Protein AF-A0A8H4UWN2-F1 (afdb_monomer)

Solvent-accessible surface area (backbone atoms only — not comparable to full-atom values): 12201 Å² total; per-residue (Å²): 133,86,77,88,75,71,71,76,84,68,61,63,74,51,96,91,46,74,33,63,67,53,52,45,50,51,51,50,51,53,55,48,48,55,50,49,54,38,24,54,51,33,52,54,51,51,52,51,51,50,51,34,74,70,41,85,58,100,57,33,89,59,64,83,51,69,68,51,39,53,51,50,49,51,52,50,54,52,48,54,56,27,60,42,54,54,77,63,47,70,59,86,94,44,77,45,78,52,72,36,45,39,68,52,52,54,52,49,51,52,49,51,53,52,53,48,65,40,48,63,97,57,59,89,84,47,69,89,39,27,60,60,38,18,52,36,20,45,55,55,26,58,60,44,49,64,57,35,58,52,30,64,38,82,82,27,72,64,31,70,47,37,66,48,53,52,70,60,35,40,52,48,21,57,51,49,48,50,50,34,50,51,31,46,50,51,17,50,49,29,45,46,51,52,31,49,77,72,72,37,45,71,52,37,49,72,71,36,69,65,52,32,52,53,52,53,64,70,75,108

Structure (mmCIF, N/CA/C/O backbone):
data_AF-A0A8H4UWN2-F1
#
_entry.id   AF-A0A8H4UWN2-F1
#
loop_
_atom_site.group_PDB
_atom_site.id
_atom_site.type_symbol
_atom_site.label_atom_id
_atom_site.label_alt_id
_atom_site.label_comp_id
_atom_site.label_asym_id
_atom_site.label_entity_id
_atom_site.label_seq_id
_atom_site.pdbx_PDB_ins_code
_atom_site.Cartn_x
_atom_site.Cartn_y
_atom_site.Cartn_z
_atom_site.occupancy
_atom_site.B_iso_or_equiv
_atom_site.auth_seq_id
_atom_site.auth_comp_id
_atom_site.auth_asym_id
_atom_site.auth_atom_id
_atom_site.pdbx_PDB_model_num
ATOM 1 N N . MET A 1 1 ? -2.969 -10.871 -38.037 1.00 39.50 1 MET A N 1
ATOM 2 C CA . MET A 1 1 ? -2.487 -11.752 -36.956 1.00 39.50 1 MET A CA 1
ATOM 3 C C . MET A 1 1 ? -3.103 -11.231 -35.679 1.00 39.50 1 MET A C 1
ATOM 5 O O . MET A 1 1 ? -2.865 -10.083 -35.331 1.00 39.50 1 MET A O 1
ATOM 9 N N . ASP A 1 2 ? -4.005 -12.016 -35.108 1.00 30.56 2 ASP A N 1
ATOM 10 C CA . ASP A 1 2 ? -4.753 -11.683 -33.901 1.00 30.56 2 ASP A CA 1
ATOM 11 C C . ASP A 1 2 ? -3.809 -11.772 -32.690 1.00 30.56 2 ASP A C 1
ATOM 13 O O . ASP A 1 2 ? -3.212 -12.818 -32.449 1.00 30.56 2 ASP A O 1
ATOM 17 N N . MET A 1 3 ? -3.596 -10.652 -31.994 1.00 42.72 3 MET A N 1
ATOM 18 C CA . MET A 1 3 ? -2.722 -10.568 -30.812 1.00 42.72 3 MET A CA 1
ATOM 19 C C . MET A 1 3 ? -3.469 -10.880 -29.504 1.00 42.72 3 MET A C 1
ATOM 21 O O . MET A 1 3 ? -2.904 -10.723 -28.424 1.00 42.72 3 MET A O 1
ATOM 25 N N . SER A 1 4 ? -4.731 -11.318 -29.569 1.00 43.81 4 SER A N 1
ATOM 26 C CA . SER A 1 4 ? -5.576 -11.538 -28.387 1.00 43.81 4 SER A CA 1
ATOM 27 C C . SER A 1 4 ? -5.248 -12.798 -27.571 1.00 43.81 4 SER A C 1
ATOM 29 O O . SER A 1 4 ? -5.811 -12.978 -26.493 1.00 43.81 4 SER A O 1
ATOM 31 N N . SER A 1 5 ? -4.326 -13.652 -28.031 1.00 40.00 5 SER A N 1
ATOM 32 C CA . SER A 1 5 ? -4.026 -14.946 -27.399 1.00 40.00 5 SER A CA 1
ATOM 33 C C . SER A 1 5 ? -2.625 -15.064 -26.788 1.00 40.00 5 SER A C 1
ATOM 35 O O . SER A 1 5 ? -2.163 -16.183 -26.555 1.00 40.00 5 SER A O 1
ATOM 37 N N . MET A 1 6 ? -1.914 -13.958 -26.538 1.00 41.84 6 MET A N 1
ATOM 38 C CA . MET A 1 6 ? -0.702 -14.037 -25.718 1.00 41.84 6 MET A CA 1
ATOM 39 C C . MET A 1 6 ? -1.116 -14.257 -24.262 1.00 41.84 6 MET A C 1
ATOM 41 O O . MET A 1 6 ? -1.572 -13.339 -23.585 1.00 41.84 6 MET A O 1
ATOM 45 N N . ASP A 1 7 ? -0.984 -15.500 -23.803 1.00 40.09 7 ASP A N 1
ATOM 46 C CA . ASP A 1 7 ? -1.091 -15.877 -22.399 1.00 40.09 7 ASP A CA 1
ATOM 47 C C . ASP A 1 7 ? -0.007 -15.142 -21.593 1.00 40.09 7 ASP A C 1
ATOM 49 O O . ASP A 1 7 ? 1.129 -15.594 -21.441 1.00 40.09 7 ASP A O 1
ATOM 53 N N . MET A 1 8 ? -0.357 -13.956 -21.095 1.00 46.22 8 MET A N 1
ATOM 54 C CA . MET A 1 8 ? 0.505 -13.136 -20.238 1.00 46.22 8 MET A CA 1
ATOM 55 C C . MET A 1 8 ? 0.789 -13.822 -18.889 1.00 46.22 8 MET A C 1
ATOM 57 O O . MET A 1 8 ? 1.634 -13.345 -18.131 1.00 46.22 8 MET A O 1
ATOM 61 N N . GLY A 1 9 ? 0.104 -14.932 -18.572 1.00 41.75 9 GLY A N 1
ATOM 62 C CA . GLY A 1 9 ? 0.250 -15.695 -17.331 1.00 41.75 9 GLY A CA 1
ATOM 63 C C . GLY A 1 9 ? 1.616 -16.364 -17.154 1.00 41.75 9 GLY A C 1
ATOM 64 O O . GLY A 1 9 ? 1.989 -16.699 -16.029 1.00 41.75 9 GLY A O 1
ATOM 65 N N . GLY A 1 10 ? 2.379 -16.518 -18.241 1.00 42.25 10 GLY A N 1
ATOM 66 C CA . GLY A 1 10 ? 3.617 -17.299 -18.285 1.00 42.25 10 GLY A CA 1
ATOM 67 C C . GLY A 1 10 ? 4.934 -16.533 -18.127 1.00 42.25 10 GLY A C 1
ATOM 68 O O . GLY A 1 10 ? 5.984 -17.140 -18.328 1.00 42.25 10 GLY A O 1
ATOM 69 N N . MET A 1 11 ? 4.942 -15.238 -17.784 1.00 53.12 11 MET A N 1
ATOM 70 C CA . MET A 1 11 ? 6.203 -14.507 -17.558 1.00 53.12 11 MET A CA 1
ATOM 71 C C . MET A 1 11 ? 6.853 -14.933 -16.224 1.00 53.12 11 MET A C 1
ATOM 73 O O . MET A 1 11 ? 6.741 -14.271 -15.189 1.00 53.12 11 MET A O 1
ATOM 77 N N . SER A 1 12 ? 7.493 -16.105 -16.236 1.00 53.78 12 SER A N 1
ATOM 78 C CA . SER A 1 12 ? 8.339 -16.613 -15.156 1.00 53.78 12 SER A CA 1
ATOM 79 C C . SER A 1 12 ? 9.584 -15.737 -15.035 1.00 53.78 12 SER A C 1
ATOM 81 O O . SER A 1 12 ? 10.283 -15.495 -16.013 1.00 53.78 12 SER A O 1
ATOM 83 N N . THR A 1 13 ? 9.887 -15.284 -13.820 1.00 59.22 13 THR A N 1
ATOM 84 C CA . THR A 1 13 ? 11.034 -14.401 -13.544 1.00 59.22 13 THR A CA 1
ATOM 85 C C . THR A 1 13 ? 12.323 -15.168 -13.227 1.00 59.22 13 THR A C 1
ATOM 87 O O . THR A 1 13 ? 13.228 -14.635 -12.595 1.00 59.22 13 THR A O 1
ATOM 90 N N . GLY A 1 14 ? 12.429 -16.416 -13.691 1.00 59.03 14 GLY A N 1
ATOM 91 C CA . GLY A 1 14 ? 13.531 -17.329 -13.385 1.00 59.03 14 GLY A CA 1
ATOM 92 C C . GLY A 1 14 ? 13.108 -18.462 -12.448 1.00 59.03 14 GLY A C 1
ATOM 93 O O . GLY A 1 14 ? 12.039 -18.433 -11.832 1.00 59.03 14 GLY A O 1
ATOM 94 N N . ALA A 1 15 ? 13.942 -19.501 -12.362 1.00 60.56 15 ALA A N 1
ATOM 95 C CA . ALA A 1 15 ? 13.651 -20.698 -11.577 1.00 60.56 15 ALA A CA 1
ATOM 96 C C . ALA A 1 15 ? 13.457 -20.356 -10.085 1.00 60.56 15 ALA A C 1
ATOM 98 O O . ALA A 1 15 ? 14.377 -19.881 -9.426 1.00 60.56 15 ALA A O 1
ATOM 99 N N . GLY A 1 16 ? 12.255 -20.607 -9.555 1.00 75.56 16 GLY A N 1
ATOM 100 C CA . GLY A 1 16 ? 11.929 -20.453 -8.131 1.00 75.56 16 GLY A CA 1
ATOM 101 C C . GLY A 1 16 ? 11.337 -19.103 -7.712 1.00 75.56 16 GLY A C 1
ATOM 102 O O . GLY A 1 16 ? 10.945 -18.967 -6.554 1.00 75.56 16 GLY A O 1
ATOM 103 N N . ILE A 1 17 ? 11.215 -18.123 -8.616 1.00 82.62 17 ILE A N 1
ATOM 104 C CA . ILE A 1 17 ? 10.586 -16.834 -8.296 1.00 82.62 17 ILE A CA 1
ATOM 105 C C . ILE A 1 17 ? 9.103 -16.854 -8.709 1.00 82.62 17 ILE A C 1
ATOM 107 O O . ILE A 1 17 ? 8.804 -17.235 -9.846 1.00 82.62 17 ILE A O 1
ATOM 111 N N . PRO A 1 18 ? 8.163 -16.442 -7.829 1.00 88.06 18 PRO A N 1
ATOM 112 C CA . PRO A 1 18 ? 6.748 -16.377 -8.179 1.00 88.06 18 PRO A CA 1
ATOM 113 C C . PRO A 1 18 ? 6.481 -15.514 -9.420 1.00 88.06 18 PRO A C 1
ATOM 115 O O . PRO A 1 18 ? 7.188 -14.543 -9.707 1.00 88.06 18 PRO A O 1
ATOM 118 N N . THR A 1 19 ? 5.430 -15.863 -10.155 1.00 89.50 19 THR A N 1
ATOM 119 C CA . THR A 1 19 ? 4.968 -15.103 -11.325 1.00 89.50 19 THR A CA 1
ATOM 120 C C . THR A 1 19 ? 4.413 -13.736 -10.918 1.00 89.50 19 THR A C 1
ATOM 122 O O . THR A 1 19 ? 4.039 -13.510 -9.763 1.00 89.50 19 THR A O 1
ATOM 125 N N . PHE A 1 20 ? 4.303 -12.815 -11.879 1.00 88.94 20 PHE A N 1
ATOM 126 C CA . PHE A 1 20 ? 3.740 -11.485 -11.626 1.00 88.94 20 PHE A CA 1
ATOM 127 C C . PHE A 1 20 ? 2.325 -11.543 -11.026 1.00 88.94 20 PHE A C 1
ATOM 129 O O . PHE A 1 20 ? 2.042 -10.839 -10.057 1.00 88.94 20 PHE A O 1
ATOM 136 N N . PHE A 1 21 ? 1.462 -12.432 -11.526 1.00 90.50 21 PHE A N 1
ATOM 137 C CA . PHE A 1 21 ? 0.101 -12.605 -11.008 1.00 90.50 21 PHE A CA 1
ATOM 138 C C . PHE A 1 21 ? 0.066 -13.202 -9.598 1.00 90.50 21 PHE A C 1
ATOM 140 O O . PHE A 1 21 ? -0.775 -12.811 -8.790 1.00 90.50 21 PHE A O 1
ATOM 147 N N . GLN A 1 22 ? 0.996 -14.097 -9.257 1.00 93.69 22 GLN A N 1
ATOM 148 C CA . GLN A 1 22 ? 1.093 -14.624 -7.892 1.00 93.69 22 GLN A CA 1
ATOM 149 C C . GLN A 1 22 ? 1.436 -13.521 -6.886 1.00 93.69 22 GLN A C 1
ATOM 151 O O . GLN A 1 22 ? 0.826 -13.459 -5.822 1.00 93.69 22 GLN A O 1
ATOM 156 N N . PHE A 1 23 ? 2.331 -12.589 -7.228 1.00 94.00 23 PHE A N 1
ATOM 157 C CA . PHE A 1 23 ? 2.594 -11.431 -6.366 1.00 94.00 23 PHE A CA 1
ATOM 158 C C . PHE A 1 23 ? 1.356 -10.548 -6.167 1.00 94.00 23 PHE A C 1
ATOM 160 O O . PHE A 1 23 ? 1.110 -10.081 -5.054 1.00 94.00 23 PHE A O 1
ATOM 167 N N . GLN A 1 24 ? 0.532 -10.370 -7.203 1.00 95.06 24 GLN A N 1
ATOM 168 C CA . GLN A 1 24 ? -0.743 -9.661 -7.070 1.00 95.06 24 GLN A CA 1
ATOM 169 C C . GLN A 1 24 ? -1.714 -10.398 -6.133 1.00 95.06 24 GLN A C 1
ATOM 171 O O . GLN A 1 24 ? -2.356 -9.766 -5.293 1.00 95.06 24 GLN A O 1
ATOM 176 N N . GLN A 1 25 ? -1.789 -11.729 -6.220 1.00 95.94 25 GLN A N 1
ATOM 177 C CA . GLN A 1 25 ? -2.586 -12.545 -5.297 1.00 95.94 25 GLN A CA 1
ATOM 178 C C . GLN A 1 25 ? -2.083 -12.422 -3.856 1.00 95.94 25 GLN A C 1
ATOM 180 O O . GLN A 1 25 ? -2.888 -12.239 -2.944 1.00 95.94 25 GLN A O 1
ATOM 185 N N . TYR A 1 26 ? -0.765 -12.457 -3.639 1.00 96.44 26 TYR A N 1
ATOM 186 C CA . TYR A 1 26 ? -0.175 -12.268 -2.312 1.00 96.44 26 TYR A CA 1
ATOM 187 C C . TYR A 1 26 ? -0.489 -10.885 -1.745 1.00 96.44 26 TYR A C 1
ATOM 189 O O . TYR A 1 26 ? -0.852 -10.770 -0.576 1.00 96.44 26 TYR A O 1
ATOM 197 N N . TYR A 1 27 ? -0.418 -9.843 -2.571 1.00 97.19 27 TYR A N 1
ATOM 198 C CA . TYR A 1 27 ? -0.813 -8.498 -2.169 1.00 97.19 27 TYR A CA 1
ATOM 199 C C . TYR A 1 27 ? -2.270 -8.447 -1.695 1.00 97.19 27 TYR A C 1
ATOM 201 O O . TYR A 1 27 ? -2.550 -7.960 -0.597 1.00 97.19 27 TYR A O 1
ATOM 209 N N . TRP A 1 28 ? -3.195 -9.011 -2.472 1.00 97.44 28 TRP A N 1
ATOM 210 C CA . TRP A 1 28 ? -4.607 -9.054 -2.090 1.00 97.44 28 TRP A CA 1
ATOM 211 C C . TRP A 1 28 ? -4.878 -9.949 -0.883 1.00 97.44 28 TRP A C 1
ATOM 213 O O . TRP A 1 28 ? -5.771 -9.634 -0.099 1.00 97.44 28 TRP A O 1
ATOM 223 N N . ALA A 1 29 ? -4.090 -11.003 -0.668 1.00 97.56 29 ALA A N 1
ATOM 224 C CA . ALA A 1 29 ? -4.158 -11.800 0.552 1.00 97.56 29 ALA A CA 1
ATOM 225 C C . ALA A 1 29 ? -3.753 -10.972 1.786 1.00 97.56 29 ALA A C 1
ATOM 227 O O . ALA A 1 29 ? -4.440 -11.024 2.809 1.00 97.56 29 ALA A O 1
ATOM 228 N N . VAL A 1 30 ? -2.698 -10.153 1.686 1.00 97.44 30 VAL A N 1
ATOM 229 C CA . VAL A 1 30 ? -2.277 -9.243 2.767 1.00 97.44 30 VAL A CA 1
ATOM 230 C C . VAL A 1 30 ? -3.359 -8.197 3.047 1.00 97.44 30 VAL A C 1
ATOM 232 O O . VAL A 1 30 ? -3.811 -8.069 4.186 1.00 97.44 30 VAL A O 1
ATOM 235 N N . VAL A 1 31 ? -3.832 -7.493 2.015 1.00 97.00 31 VAL A N 1
ATOM 236 C CA . VAL A 1 31 ? -4.892 -6.475 2.145 1.00 97.00 31 VAL A CA 1
ATOM 237 C C . VAL A 1 31 ? -6.179 -7.089 2.704 1.00 97.00 31 VAL A C 1
ATOM 239 O O . VAL A 1 31 ? -6.764 -6.562 3.653 1.00 97.00 31 VAL A O 1
ATOM 242 N N . GLY A 1 32 ? -6.598 -8.233 2.161 1.00 96.94 32 GLY A N 1
ATOM 243 C CA . GLY A 1 32 ? -7.775 -8.971 2.607 1.00 96.94 32 GLY A CA 1
ATOM 244 C C . GLY A 1 32 ? -7.671 -9.412 4.064 1.00 96.94 32 GLY A C 1
ATOM 245 O O . GLY A 1 32 ? -8.646 -9.290 4.801 1.00 96.94 32 GLY A O 1
ATOM 246 N N . THR A 1 33 ? -6.486 -9.830 4.517 1.00 97.25 33 THR A N 1
ATOM 247 C CA . THR A 1 33 ? -6.242 -10.191 5.922 1.00 97.25 33 THR A CA 1
ATOM 248 C C . THR A 1 33 ? -6.418 -8.990 6.849 1.00 97.25 33 THR A C 1
ATOM 250 O O . THR A 1 33 ? -7.096 -9.100 7.871 1.00 97.25 33 THR A O 1
ATOM 253 N N . VAL A 1 34 ? -5.880 -7.822 6.486 1.00 96.00 34 VAL A N 1
ATOM 254 C CA . VAL A 1 34 ? -6.050 -6.588 7.276 1.00 96.00 34 VAL A CA 1
ATOM 255 C C . VAL A 1 34 ? -7.530 -6.208 7.382 1.00 96.00 34 VAL A C 1
ATOM 257 O O . VAL A 1 34 ? -8.022 -5.928 8.479 1.00 96.00 34 VAL A O 1
ATOM 260 N N . ILE A 1 35 ? -8.266 -6.258 6.266 1.00 96.44 35 ILE A N 1
ATOM 261 C CA . ILE A 1 35 ? -9.709 -5.980 6.244 1.00 96.44 35 ILE A CA 1
ATOM 262 C C . ILE A 1 35 ? -10.473 -7.014 7.082 1.00 96.44 35 ILE A C 1
ATOM 264 O O . ILE A 1 35 ? -11.351 -6.637 7.860 1.00 96.44 35 ILE A O 1
ATOM 268 N N . ALA A 1 36 ? -10.134 -8.300 6.980 1.00 97.00 36 ALA A N 1
ATOM 269 C CA . ALA A 1 36 ? -10.777 -9.369 7.740 1.00 97.00 36 ALA A CA 1
ATOM 270 C C . ALA A 1 36 ? -10.585 -9.189 9.254 1.00 97.00 36 ALA A C 1
ATOM 272 O O . ALA A 1 36 ? -11.561 -9.244 10.002 1.00 97.00 36 ALA A O 1
ATOM 273 N N . ILE A 1 37 ? -9.363 -8.886 9.706 1.00 95.50 37 ILE A N 1
ATOM 274 C CA . ILE A 1 37 ? -9.069 -8.611 11.122 1.00 95.50 37 ILE A CA 1
ATOM 275 C C . ILE A 1 37 ? -9.890 -7.415 11.622 1.00 95.50 37 ILE A C 1
ATOM 277 O O . ILE A 1 37 ? -10.551 -7.504 12.661 1.00 95.50 37 ILE A O 1
ATOM 281 N N . ALA A 1 38 ? -9.911 -6.314 10.865 1.00 94.50 38 ALA A N 1
ATOM 282 C CA . ALA A 1 38 ? -10.703 -5.135 11.213 1.00 94.50 38 ALA A CA 1
ATOM 283 C C . ALA A 1 38 ? -12.215 -5.431 11.238 1.00 94.50 38 ALA A C 1
ATOM 285 O O . ALA A 1 38 ? -12.942 -4.915 12.089 1.00 94.50 38 ALA A O 1
ATOM 286 N N . THR A 1 39 ? -12.687 -6.310 10.353 1.00 96.38 39 THR A N 1
ATOM 287 C CA . THR A 1 39 ? -14.087 -6.751 10.305 1.00 96.38 39 THR A CA 1
ATOM 288 C C . THR A 1 39 ? -14.462 -7.554 11.544 1.00 96.38 39 THR A C 1
ATOM 290 O O . THR A 1 39 ? -15.479 -7.268 12.177 1.00 96.38 39 THR A O 1
ATOM 293 N N . VAL A 1 40 ? -13.626 -8.517 11.942 1.00 95.69 40 VAL A N 1
ATOM 294 C CA . VAL A 1 40 ? -13.835 -9.308 13.165 1.00 95.69 40 VAL A CA 1
ATOM 295 C C . VAL A 1 40 ? -13.872 -8.399 14.397 1.00 95.69 40 VAL A C 1
ATOM 297 O O . VAL A 1 40 ? -14.777 -8.522 15.225 1.00 95.69 40 VAL A O 1
ATOM 300 N N . ALA A 1 41 ? -12.958 -7.427 14.486 1.00 93.69 41 ALA A N 1
ATOM 301 C CA . ALA A 1 41 ? -12.960 -6.448 15.570 1.00 93.69 41 ALA A CA 1
ATOM 302 C C . ALA A 1 41 ? -14.248 -5.598 15.587 1.00 93.69 41 ALA A C 1
ATOM 304 O O . ALA A 1 41 ? -14.876 -5.417 16.633 1.00 93.69 41 ALA A O 1
ATOM 305 N N . ASN A 1 42 ? -14.712 -5.116 14.430 1.00 94.75 42 ASN A N 1
ATOM 306 C CA . ASN A 1 42 ? -15.977 -4.381 14.335 1.00 94.75 42 ASN A CA 1
ATOM 307 C C . ASN A 1 42 ? -17.177 -5.233 14.777 1.00 94.75 42 ASN A C 1
ATOM 309 O O . ASN A 1 42 ? -18.037 -4.759 15.522 1.00 94.75 42 ASN A O 1
ATOM 313 N N . VAL A 1 43 ? -17.222 -6.506 14.378 1.00 95.06 43 VAL A N 1
ATOM 314 C CA . VAL A 1 43 ? -18.275 -7.445 14.786 1.00 95.06 43 VAL A CA 1
ATOM 315 C C . VAL A 1 43 ? -18.289 -7.623 16.306 1.00 95.06 43 VAL A C 1
ATOM 317 O O . VAL A 1 43 ? -19.342 -7.441 16.925 1.00 95.06 43 VAL A O 1
ATOM 320 N N . PHE A 1 44 ? -17.140 -7.884 16.936 1.00 92.50 44 PHE A N 1
ATOM 321 C CA . PHE A 1 44 ? -17.059 -7.981 18.396 1.00 92.50 44 PHE A CA 1
ATOM 322 C C . PHE A 1 44 ? -17.435 -6.674 19.099 1.00 92.50 44 PHE A C 1
ATOM 324 O O . PHE A 1 44 ? -18.166 -6.705 20.091 1.00 92.50 44 PHE A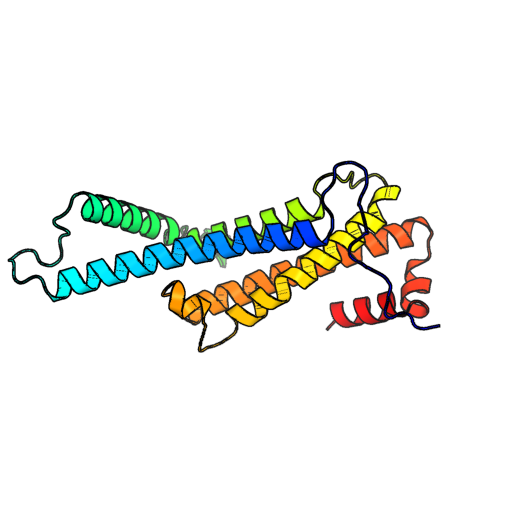 O 1
ATOM 331 N N . ASN A 1 45 ? -17.027 -5.523 18.561 1.00 92.25 45 ASN A N 1
ATOM 332 C CA . ASN A 1 45 ? -17.414 -4.217 19.098 1.00 92.25 45 ASN A CA 1
ATOM 333 C C . ASN A 1 45 ? -18.933 -4.003 19.038 1.00 92.25 45 ASN A C 1
ATOM 335 O O . ASN A 1 45 ? -19.519 -3.513 20.005 1.00 92.25 45 ASN A O 1
ATOM 339 N N . ARG A 1 46 ? -19.595 -4.418 17.950 1.00 91.56 46 ARG A N 1
ATOM 340 C CA . ARG A 1 46 ? -21.061 -4.354 17.821 1.00 91.56 46 ARG A CA 1
ATOM 341 C C . ARG A 1 46 ? -21.767 -5.297 18.791 1.00 91.56 46 ARG A C 1
ATOM 343 O O . ARG A 1 46 ? -22.768 -4.898 19.386 1.00 91.56 46 ARG A O 1
ATOM 350 N N . PHE A 1 47 ? -21.260 -6.516 18.975 1.00 91.00 47 PHE A N 1
ATOM 351 C CA . PHE A 1 47 ? -21.808 -7.449 19.965 1.00 91.00 47 PHE A CA 1
ATOM 352 C C . PHE A 1 47 ? -21.693 -6.895 21.384 1.00 91.00 47 PHE A C 1
ATOM 354 O O . PHE A 1 47 ? -22.689 -6.869 22.105 1.00 91.00 47 PHE A O 1
ATOM 361 N N . LEU A 1 48 ? -20.523 -6.370 21.753 1.00 89.06 48 LEU A N 1
ATOM 362 C CA . LEU A 1 48 ? -20.316 -5.718 23.044 1.00 89.06 48 LEU A CA 1
ATOM 363 C C . LEU A 1 48 ? -21.218 -4.500 23.235 1.00 89.06 48 LEU A C 1
ATOM 365 O O . LEU A 1 48 ? -21.798 -4.335 24.304 1.00 89.06 48 LEU A O 1
ATOM 369 N N . ALA A 1 49 ? -21.372 -3.659 22.211 1.00 89.38 49 ALA A N 1
ATOM 370 C CA . ALA A 1 49 ? -22.257 -2.501 22.276 1.00 89.38 49 ALA A CA 1
ATOM 371 C C . ALA A 1 49 ? -23.715 -2.919 22.514 1.00 89.38 49 ALA A C 1
ATOM 373 O O . ALA A 1 49 ? -24.370 -2.373 23.400 1.00 89.38 49 ALA A O 1
ATOM 374 N N . LYS A 1 50 ? -24.207 -3.934 21.790 1.00 90.38 50 LYS A N 1
ATOM 375 C CA . LYS A 1 50 ? -25.548 -4.491 22.017 1.00 90.38 50 LYS A CA 1
ATOM 376 C C . LYS A 1 50 ? -25.680 -5.076 23.420 1.00 90.38 50 LYS A C 1
ATOM 378 O O . LYS A 1 50 ? -26.646 -4.764 24.105 1.00 90.38 50 LYS A O 1
ATOM 383 N N . GLN A 1 51 ? -24.704 -5.863 23.873 1.00 88.25 51 GLN A N 1
ATOM 384 C CA . GLN A 1 51 ? -24.716 -6.432 25.220 1.00 88.25 51 GLN A CA 1
ATOM 385 C C . GLN A 1 51 ? -24.838 -5.337 26.287 1.00 88.25 51 GLN A C 1
ATOM 387 O O . GLN A 1 51 ? -25.662 -5.470 27.184 1.00 88.25 51 GLN A O 1
ATOM 392 N N . ARG A 1 52 ? -24.076 -4.243 26.159 1.00 88.31 52 ARG A N 1
ATOM 393 C CA . ARG A 1 52 ? -24.131 -3.097 27.082 1.00 88.31 52 ARG A CA 1
ATOM 394 C C . ARG A 1 52 ? -25.483 -2.383 27.063 1.00 88.31 52 ARG A C 1
ATOM 396 O O . ARG A 1 52 ? -25.952 -1.968 28.113 1.00 88.31 52 ARG A O 1
ATOM 403 N N . LEU A 1 53 ? -26.113 -2.252 25.894 1.00 89.12 53 LEU A N 1
ATOM 404 C CA . LEU A 1 53 ? -27.427 -1.606 25.757 1.00 89.12 53 LEU A CA 1
ATOM 405 C C . LEU A 1 53 ? -28.565 -2.435 26.367 1.00 89.12 53 LEU A C 1
ATOM 407 O O . LEU A 1 53 ? -29.539 -1.866 26.850 1.00 89.12 53 LEU A O 1
ATOM 411 N N . PHE A 1 54 ? -28.454 -3.765 26.347 1.00 87.88 54 PHE A N 1
ATOM 412 C CA . PHE A 1 54 ? -29.468 -4.664 26.906 1.00 87.88 54 PHE A CA 1
ATOM 413 C C . PHE A 1 54 ? -29.213 -5.059 28.372 1.00 87.88 54 PHE A C 1
ATOM 415 O O . PHE A 1 54 ? -30.076 -5.689 28.987 1.00 87.88 54 PHE A O 1
ATOM 422 N N . ASP A 1 55 ? -28.059 -4.713 28.949 1.00 87.69 55 ASP A N 1
ATOM 423 C CA . ASP A 1 55 ? -27.727 -5.051 30.334 1.00 87.69 55 ASP A CA 1
ATOM 424 C C . ASP A 1 55 ? -28.472 -4.136 31.322 1.00 87.69 55 ASP A C 1
ATOM 426 O O . ASP A 1 55 ? -28.270 -2.926 31.345 1.00 87.69 55 ASP A O 1
ATOM 430 N N . LYS A 1 56 ? -29.334 -4.727 32.159 1.00 88.19 56 LYS A N 1
ATOM 431 C CA . LYS A 1 56 ? -30.105 -4.025 33.205 1.00 88.19 56 LYS A CA 1
ATOM 432 C C . LYS A 1 56 ? -29.433 -4.038 34.581 1.00 88.19 56 LYS A C 1
ATOM 434 O O . LYS A 1 56 ? -30.035 -3.604 35.559 1.00 88.19 56 LYS A O 1
ATOM 439 N N . SER A 1 57 ? -28.235 -4.608 34.695 1.00 87.31 57 SER A N 1
ATOM 440 C CA . SER A 1 57 ? -27.500 -4.615 35.962 1.00 87.31 57 SER A CA 1
ATOM 441 C C . SER A 1 57 ? -26.959 -3.230 36.317 1.00 87.31 57 SER A C 1
ATOM 443 O O . SER A 1 57 ? -26.942 -2.325 35.491 1.00 87.31 57 SER A O 1
ATOM 445 N N . ASN A 1 58 ? -26.452 -3.083 37.542 1.00 84.56 58 ASN A N 1
ATOM 446 C CA . ASN A 1 58 ? -25.871 -1.828 38.029 1.00 84.56 58 ASN A CA 1
ATOM 447 C C . ASN A 1 58 ? -24.526 -1.465 37.364 1.00 84.56 58 ASN A C 1
ATOM 449 O O . ASN A 1 58 ? -24.018 -0.368 37.577 1.00 84.56 58 ASN A O 1
ATOM 453 N N . THR A 1 59 ? -23.930 -2.362 36.566 1.00 84.06 59 THR A N 1
ATOM 454 C CA . THR A 1 59 ? -22.643 -2.138 35.878 1.00 84.06 59 THR A CA 1
ATOM 455 C C . THR A 1 59 ? -22.712 -2.443 34.374 1.00 84.06 59 THR A C 1
ATOM 457 O O . THR A 1 59 ? -21.879 -3.185 33.847 1.00 84.06 59 THR A O 1
ATOM 460 N N . PRO A 1 60 ? -23.653 -1.833 33.629 1.00 80.50 60 PRO A N 1
ATOM 461 C CA . PRO A 1 60 ? -23.929 -2.196 32.237 1.00 80.50 60 PRO A CA 1
ATOM 462 C C . PRO A 1 60 ? -22.763 -1.879 31.287 1.00 80.50 60 PRO A C 1
ATOM 464 O O . PRO A 1 60 ? -22.656 -2.456 30.212 1.00 80.50 60 PRO A O 1
ATOM 467 N N . ALA A 1 61 ? -21.842 -0.995 31.685 1.00 78.75 61 ALA A N 1
ATOM 468 C CA . ALA A 1 61 ? -20.646 -0.668 30.911 1.00 78.75 61 ALA A CA 1
ATOM 469 C C . ALA A 1 61 ? -19.557 -1.763 30.955 1.00 78.75 61 ALA A C 1
ATOM 471 O O . ALA A 1 61 ? -18.695 -1.809 30.065 1.00 78.75 61 ALA A O 1
ATOM 472 N N . GLN A 1 62 ? -19.574 -2.646 31.961 1.00 79.06 62 GLN A N 1
ATOM 473 C CA . GLN A 1 62 ? -18.500 -3.610 32.202 1.00 79.06 62 GLN A CA 1
ATOM 474 C C . GLN A 1 62 ? -18.791 -4.970 31.542 1.00 79.06 62 GLN A C 1
ATOM 476 O O . GLN A 1 62 ? -19.819 -5.586 31.822 1.00 79.06 62 GLN A O 1
ATOM 481 N N . PRO A 1 63 ? -17.883 -5.498 30.696 1.00 80.25 63 PRO A N 1
ATOM 482 C CA . PRO A 1 63 ? -18.038 -6.844 30.160 1.00 80.25 63 PRO A CA 1
ATOM 483 C C . PRO A 1 63 ? -17.934 -7.880 31.287 1.00 80.25 63 PRO A C 1
ATOM 485 O O . PRO A 1 63 ? -17.015 -7.837 32.103 1.00 80.25 63 PRO A O 1
ATOM 488 N N . LYS A 1 64 ? -18.870 -8.834 31.330 1.00 81.00 64 LYS A N 1
ATOM 489 C CA . LYS A 1 64 ? -18.940 -9.850 32.399 1.00 81.00 64 LYS A CA 1
ATOM 490 C C . LYS A 1 64 ? -18.084 -11.089 32.113 1.00 81.00 64 LYS A C 1
ATOM 492 O O . LYS A 1 64 ? -17.454 -11.615 33.026 1.00 81.00 64 LYS A O 1
ATOM 497 N N . SER A 1 65 ? -18.006 -11.512 30.848 1.00 86.62 65 SER A N 1
ATOM 498 C CA . SER A 1 65 ? -17.213 -12.674 30.414 1.00 86.62 65 SER A CA 1
ATOM 499 C C . SER A 1 65 ? -15.717 -12.361 30.340 1.00 86.62 65 SER A C 1
ATOM 501 O O . SER A 1 65 ? -15.333 -11.280 29.899 1.00 86.62 65 SER A O 1
ATOM 503 N N . ILE A 1 66 ? -14.874 -13.331 30.705 1.00 88.69 66 ILE A N 1
ATOM 504 C CA . ILE A 1 66 ? -13.405 -13.235 30.638 1.00 88.69 66 ILE A CA 1
ATOM 505 C C . ILE A 1 66 ? -12.931 -12.961 29.203 1.00 88.69 66 ILE A C 1
ATOM 507 O O . ILE A 1 66 ? -12.066 -12.110 28.997 1.00 88.69 66 ILE A O 1
ATOM 511 N N . LEU A 1 67 ? -13.543 -13.604 28.202 1.00 88.75 67 LEU A N 1
ATOM 512 C CA . LEU A 1 67 ? -13.226 -13.368 26.786 1.00 88.75 67 LEU A CA 1
ATOM 513 C C . LEU A 1 67 ? -13.493 -11.911 26.385 1.00 88.75 67 LEU A C 1
ATOM 515 O O . LEU A 1 67 ? -12.675 -11.259 25.749 1.00 88.75 67 LEU A O 1
ATOM 519 N N . PHE A 1 68 ? -14.625 -11.364 26.817 1.00 87.12 68 PHE A N 1
ATOM 520 C CA . PHE A 1 68 ? -15.001 -9.992 26.497 1.00 87.12 68 PHE A CA 1
ATOM 521 C C . PHE A 1 68 ? -14.230 -8.951 27.314 1.00 87.12 68 PHE A C 1
ATOM 523 O O . PHE A 1 68 ? -13.983 -7.857 26.812 1.00 87.12 68 PHE A O 1
ATOM 530 N N . LYS A 1 69 ? -13.805 -9.285 28.539 1.00 89.06 69 LYS A N 1
ATOM 531 C CA . LYS A 1 69 ? -12.881 -8.462 29.334 1.00 89.06 69 LYS A CA 1
ATOM 532 C C . LYS A 1 69 ? -11.515 -8.376 28.661 1.00 89.06 69 LYS A C 1
ATOM 534 O O . LYS A 1 69 ? -11.032 -7.276 28.432 1.00 89.06 69 LYS A O 1
ATOM 539 N N . THR A 1 70 ? -10.929 -9.514 28.294 1.00 89.75 70 THR A N 1
ATOM 540 C CA . THR A 1 70 ? -9.623 -9.562 27.614 1.00 89.75 70 THR A CA 1
ATOM 541 C C . THR A 1 70 ? -9.662 -8.851 26.263 1.00 89.75 70 THR A C 1
ATOM 543 O O . THR A 1 70 ? -8.813 -7.999 26.009 1.00 89.75 70 THR A O 1
ATOM 546 N N . TYR A 1 71 ? -10.687 -9.096 25.442 1.00 91.06 71 TYR A N 1
ATOM 547 C CA . TYR A 1 71 ? -10.885 -8.380 24.179 1.00 91.06 71 TYR A CA 1
ATOM 548 C C . TYR A 1 71 ? -11.051 -6.862 24.378 1.00 91.06 71 TYR A C 1
ATOM 550 O O . TYR A 1 71 ? -10.445 -6.071 23.652 1.00 91.06 71 TYR A O 1
ATOM 558 N N . ALA A 1 72 ? -11.831 -6.430 25.377 1.00 87.50 72 ALA A N 1
ATOM 559 C CA . ALA A 1 72 ? -11.993 -5.011 25.693 1.00 87.50 72 ALA A CA 1
ATOM 560 C C . ALA A 1 72 ? -10.674 -4.365 26.148 1.00 87.50 72 ALA A C 1
ATOM 562 O O . ALA A 1 72 ? -10.380 -3.246 25.737 1.00 87.50 72 ALA A O 1
ATOM 563 N N . THR A 1 73 ? -9.862 -5.067 26.943 1.00 90.31 73 THR A N 1
ATOM 564 C CA . THR A 1 73 ? -8.533 -4.588 27.347 1.00 90.31 73 THR A CA 1
ATOM 565 C C . THR A 1 73 ? -7.605 -4.466 26.144 1.00 90.31 73 THR A C 1
ATOM 567 O O . THR A 1 73 ? -7.017 -3.408 25.950 1.00 90.31 73 THR A O 1
ATOM 570 N N . ILE A 1 74 ? -7.521 -5.501 25.299 1.00 89.56 74 ILE A N 1
ATOM 571 C CA . ILE A 1 74 ? -6.689 -5.481 24.086 1.00 89.56 74 ILE A CA 1
ATOM 572 C C . ILE A 1 74 ? -7.090 -4.310 23.191 1.00 89.56 74 ILE A C 1
ATOM 574 O O . ILE A 1 74 ? -6.249 -3.494 22.837 1.00 89.56 74 ILE A O 1
ATOM 578 N N . THR A 1 75 ? -8.377 -4.179 22.865 1.00 88.12 75 THR A N 1
ATOM 579 C CA . THR A 1 75 ? -8.853 -3.094 21.994 1.00 88.12 75 THR A CA 1
ATOM 580 C C . THR A 1 75 ? -8.656 -1.712 22.605 1.00 88.12 75 THR A C 1
ATOM 582 O O . THR A 1 75 ? -8.318 -0.784 21.871 1.00 88.12 75 THR A O 1
ATOM 585 N N . ALA A 1 76 ? -8.804 -1.5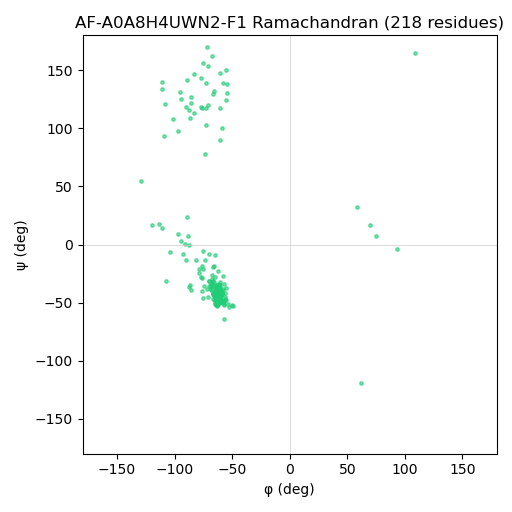59 23.925 1.00 86.88 76 ALA A N 1
ATOM 586 C CA . ALA A 1 76 ? -8.495 -0.310 24.611 1.00 86.88 76 ALA A CA 1
ATOM 587 C C . ALA A 1 76 ? -7.002 0.025 24.496 1.00 86.88 76 ALA A C 1
ATOM 589 O O . ALA A 1 76 ? -6.669 1.095 23.998 1.00 86.88 76 ALA A O 1
ATOM 590 N N . THR A 1 77 ? -6.108 -0.897 24.858 1.00 88.12 77 THR A N 1
ATOM 591 C CA . THR A 1 77 ? -4.656 -0.687 24.763 1.00 88.12 77 THR A CA 1
ATOM 592 C C . THR A 1 77 ? -4.213 -0.424 23.325 1.00 88.12 77 THR A C 1
ATOM 594 O O . THR A 1 77 ? -3.477 0.528 23.079 1.00 88.12 77 THR A O 1
ATOM 597 N N . THR A 1 78 ? -4.698 -1.204 22.354 1.00 87.44 78 THR A N 1
ATOM 598 C CA . THR A 1 78 ? -4.412 -0.979 20.931 1.00 87.44 78 THR A CA 1
ATOM 599 C C . THR A 1 78 ? -4.883 0.398 20.485 1.00 87.44 78 THR A C 1
ATOM 601 O O . THR A 1 78 ? -4.153 1.074 19.770 1.00 87.44 78 THR A O 1
ATOM 604 N N . ARG A 1 79 ? -6.071 0.843 20.910 1.00 85.88 79 ARG A N 1
ATOM 605 C CA . ARG A 1 79 ? -6.587 2.172 20.565 1.00 85.88 79 ARG A CA 1
ATOM 606 C C . ARG A 1 79 ? -5.743 3.286 21.181 1.00 85.88 79 ARG A C 1
ATOM 608 O O . ARG A 1 79 ? -5.474 4.254 20.482 1.00 85.88 79 ARG A O 1
ATOM 615 N N . GLU A 1 80 ? -5.326 3.153 22.439 1.00 87.12 80 GLU A N 1
ATOM 616 C CA . GLU A 1 80 ? -4.438 4.130 23.089 1.00 87.12 80 GLU A CA 1
ATOM 617 C C . GLU A 1 80 ? -3.097 4.231 22.349 1.00 87.12 80 GLU A C 1
ATOM 619 O O . GLU A 1 80 ? -2.660 5.328 22.019 1.00 87.12 80 GLU A O 1
ATOM 624 N N . VAL A 1 81 ? -2.484 3.099 21.987 1.00 86.19 81 VAL A N 1
ATOM 625 C CA . VAL A 1 81 ? -1.227 3.084 21.218 1.00 86.19 81 VAL A CA 1
ATOM 626 C C . VAL A 1 81 ? -1.425 3.634 19.800 1.00 86.19 81 VAL A C 1
ATOM 628 O O . VAL A 1 81 ? -0.613 4.418 19.318 1.00 86.19 81 VAL A O 1
ATOM 631 N N . ALA A 1 82 ? -2.509 3.257 19.121 1.00 85.00 82 ALA A N 1
ATOM 632 C CA . ALA A 1 82 ? -2.789 3.691 17.754 1.00 85.00 82 ALA A CA 1
ATOM 633 C C . ALA A 1 82 ? -3.108 5.191 17.665 1.00 85.00 82 ALA A C 1
ATOM 635 O O . ALA A 1 82 ? -2.710 5.843 16.697 1.00 85.00 82 ALA A O 1
ATOM 636 N N . ASN A 1 83 ? -3.810 5.727 18.665 1.00 83.75 83 ASN A N 1
ATOM 637 C CA . ASN A 1 83 ? -4.164 7.142 18.755 1.00 83.75 83 ASN A CA 1
ATOM 638 C C . ASN A 1 83 ? -3.137 7.974 19.521 1.00 83.75 83 ASN A C 1
ATOM 640 O O . ASN A 1 83 ? -3.346 9.180 19.651 1.00 83.75 83 ASN A O 1
ATOM 644 N N . ALA A 1 84 ? -2.045 7.375 20.006 1.00 80.56 84 ALA A N 1
ATOM 645 C CA . ALA A 1 84 ? -0.941 8.119 20.583 1.00 80.56 84 ALA A CA 1
ATOM 646 C C . ALA A 1 84 ? -0.405 9.081 19.515 1.00 80.56 84 ALA A C 1
ATOM 648 O O . ALA A 1 84 ? 0.294 8.695 18.575 1.00 80.56 84 ALA A O 1
ATOM 649 N N . ALA A 1 85 ? -0.809 10.343 19.624 1.00 67.25 85 ALA A N 1
ATOM 650 C CA . ALA A 1 85 ? -0.260 11.419 18.833 1.00 67.25 85 ALA A CA 1
ATOM 651 C C . ALA A 1 85 ? 1.092 11.761 19.453 1.00 67.25 85 ALA A C 1
ATOM 653 O O . ALA A 1 85 ? 1.174 12.126 20.628 1.00 67.25 85 ALA A O 1
ATOM 654 N N . LEU A 1 86 ? 2.158 11.596 18.674 1.00 70.44 86 LEU A N 1
ATOM 655 C CA . LEU A 1 86 ? 3.474 12.065 19.085 1.00 70.44 86 LEU A CA 1
ATOM 656 C C . LEU A 1 86 ? 3.384 13.572 19.354 1.00 70.44 86 LEU A C 1
ATOM 658 O O . LEU A 1 86 ? 2.705 14.299 18.622 1.00 70.44 86 LEU A O 1
ATOM 662 N N . GLN A 1 87 ? 4.035 14.027 20.426 1.00 73.25 87 GLN A N 1
ATOM 663 C CA . GLN A 1 87 ? 4.018 15.439 20.795 1.00 73.25 87 GLN A CA 1
ATOM 664 C C . GLN A 1 87 ? 4.486 16.301 19.609 1.00 73.25 87 GLN A C 1
ATOM 666 O O . GLN A 1 87 ? 5.437 15.905 18.926 1.00 73.25 87 GLN A O 1
ATOM 671 N N . PRO A 1 88 ? 3.834 17.451 19.342 1.00 78.38 88 PRO A N 1
ATOM 672 C CA . PRO A 1 88 ? 4.252 18.340 18.268 1.00 78.38 88 PRO A CA 1
ATOM 673 C C . PRO A 1 88 ? 5.723 18.725 18.424 1.00 78.38 88 PRO A C 1
ATOM 675 O O . PRO A 1 88 ? 6.156 19.125 19.506 1.00 78.38 88 PRO A O 1
ATOM 678 N N . ILE A 1 89 ? 6.492 18.593 17.346 1.00 81.50 89 ILE A N 1
ATOM 679 C CA . ILE A 1 89 ? 7.911 18.948 17.353 1.00 81.50 89 ILE A CA 1
ATOM 680 C C . ILE A 1 89 ? 8.020 20.415 16.946 1.00 81.50 89 ILE A C 1
ATOM 682 O O . ILE A 1 89 ? 7.640 20.788 15.835 1.00 81.50 89 ILE A O 1
ATOM 686 N N . ASN A 1 90 ? 8.552 21.242 17.843 1.00 84.12 90 ASN A N 1
ATOM 687 C CA . ASN A 1 90 ? 8.849 22.642 17.556 1.00 84.12 90 ASN A CA 1
ATOM 688 C C . ASN A 1 90 ? 10.253 22.732 16.945 1.00 84.12 90 ASN A C 1
ATOM 690 O O . ASN A 1 90 ? 11.252 22.521 17.632 1.00 84.12 90 ASN A O 1
ATOM 694 N N . LEU A 1 91 ? 10.327 23.024 15.648 1.00 82.94 91 LEU A N 1
ATOM 695 C CA . LEU A 1 91 ? 11.575 23.241 14.915 1.00 82.94 91 LEU A CA 1
ATOM 696 C C . LEU A 1 91 ? 11.683 24.728 14.580 1.00 82.94 91 LEU A C 1
ATOM 698 O O . LEU A 1 91 ? 11.140 25.211 13.584 1.00 82.94 91 LEU A O 1
ATOM 702 N N . GLY A 1 92 ? 12.362 25.468 15.456 1.00 85.62 92 GLY A N 1
ATOM 703 C CA . GLY A 1 92 ? 12.450 26.923 15.360 1.00 85.62 92 GLY A CA 1
ATOM 704 C C . GLY A 1 92 ? 11.067 27.571 15.473 1.00 85.62 92 GLY A C 1
ATOM 705 O O . GLY A 1 92 ? 10.399 27.415 16.491 1.00 85.62 92 GLY A O 1
ATOM 706 N N . GLY A 1 93 ? 10.644 28.289 14.425 1.00 85.12 93 GLY A N 1
ATOM 707 C CA . GLY A 1 93 ? 9.342 28.968 14.350 1.00 85.12 93 GLY A CA 1
ATOM 708 C C . GLY A 1 93 ? 8.177 28.118 13.824 1.00 85.12 93 GLY A C 1
ATOM 709 O O . GLY A 1 93 ? 7.065 28.632 13.735 1.00 85.12 93 GLY A O 1
ATOM 710 N N . TYR A 1 94 ? 8.402 26.849 13.462 1.00 83.94 94 TYR A N 1
ATOM 711 C CA . TYR A 1 94 ? 7.363 25.967 12.919 1.00 83.94 94 TYR A CA 1
ATOM 712 C C . TYR A 1 94 ? 7.005 24.846 13.899 1.00 83.94 94 TYR A C 1
ATOM 714 O O . TYR A 1 94 ? 7.882 24.165 14.435 1.00 83.94 94 TYR A O 1
ATOM 722 N N . THR A 1 95 ? 5.705 24.621 14.092 1.00 85.06 95 THR A N 1
ATOM 723 C CA . THR A 1 95 ? 5.163 23.538 14.923 1.00 85.06 95 THR A CA 1
ATOM 724 C C . THR A 1 95 ? 4.684 22.391 14.034 1.00 85.06 95 THR A C 1
ATOM 726 O O . THR A 1 95 ? 3.675 22.513 13.333 1.00 85.06 95 THR A O 1
ATOM 7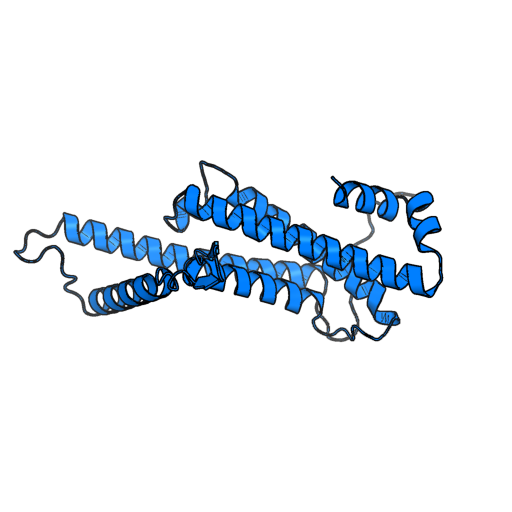29 N N . LEU A 1 96 ? 5.404 21.268 14.032 1.00 81.88 96 LEU A N 1
ATOM 730 C CA . LEU A 1 96 ? 5.034 20.095 13.240 1.00 81.88 96 LEU A CA 1
ATOM 731 C C . LEU A 1 96 ? 4.077 19.200 14.028 1.00 81.88 96 LEU A C 1
ATOM 733 O O . LEU A 1 96 ? 4.452 18.613 15.043 1.00 81.88 96 LEU A O 1
ATOM 737 N N . HIS A 1 97 ? 2.848 19.060 13.532 1.00 81.69 97 HIS A N 1
ATOM 738 C CA . HIS A 1 97 ? 1.867 18.119 14.069 1.00 81.69 97 HIS A CA 1
ATOM 739 C C . HIS A 1 97 ? 2.064 16.739 13.442 1.00 81.69 97 HIS A C 1
ATOM 741 O O . HIS A 1 97 ? 1.993 16.581 12.222 1.00 81.69 97 HIS A O 1
ATOM 747 N N . LEU A 1 98 ? 2.304 15.735 14.282 1.00 79.44 98 LEU A N 1
ATOM 748 C CA . LEU A 1 98 ? 2.532 14.365 13.841 1.00 79.44 98 LEU A CA 1
ATOM 749 C C . LEU A 1 98 ? 1.212 13.596 13.756 1.00 79.44 98 LEU A C 1
ATOM 751 O O . LEU A 1 98 ? 0.310 13.766 14.577 1.00 79.44 98 LEU A O 1
ATOM 755 N N . ALA A 1 99 ? 1.098 12.747 12.735 1.00 82.56 99 ALA A N 1
ATOM 756 C CA . ALA A 1 99 ? -0.053 11.871 12.577 1.00 82.56 99 ALA A CA 1
ATOM 757 C C . ALA A 1 99 ? -0.043 10.757 13.646 1.00 82.56 99 ALA A C 1
ATOM 759 O O . ALA A 1 99 ? 1.033 10.370 14.113 1.00 82.56 99 ALA A O 1
ATOM 760 N N . PRO A 1 100 ? -1.215 10.209 14.016 1.00 86.25 100 PRO A N 1
ATOM 761 C CA . PRO A 1 100 ? -1.286 9.103 14.965 1.00 86.25 100 PRO A CA 1
ATOM 762 C C . PRO A 1 100 ? -0.528 7.869 14.460 1.00 86.25 100 PRO A C 1
ATOM 764 O O . PRO A 1 100 ? -0.498 7.587 13.258 1.00 86.25 100 PRO A O 1
ATOM 767 N N . ILE A 1 101 ? 0.054 7.106 15.386 1.00 87.94 101 ILE A N 1
ATOM 768 C CA . ILE A 1 101 ? 0.918 5.958 15.070 1.00 87.94 101 ILE A CA 1
ATOM 769 C C . ILE A 1 101 ? 0.157 4.861 14.307 1.00 87.94 101 ILE A C 1
ATOM 771 O O . ILE A 1 101 ? 0.715 4.234 13.407 1.00 87.94 101 ILE A O 1
ATOM 775 N N . GLY A 1 102 ? -1.125 4.644 14.609 1.00 89.06 102 GLY A N 1
ATOM 776 C CA . GLY A 1 102 ? -1.948 3.602 13.984 1.00 89.06 102 GLY A CA 1
ATOM 777 C C . GLY A 1 102 ? -2.027 3.721 12.455 1.00 89.06 102 GLY A C 1
ATOM 778 O O . GLY A 1 102 ? -1.517 2.847 11.754 1.00 89.06 102 GLY A O 1
ATOM 779 N N . PRO A 1 103 ? -2.605 4.803 11.907 1.00 90.56 103 PRO A N 1
ATOM 780 C CA . PRO A 1 103 ? -2.675 5.004 10.462 1.00 90.56 103 PRO A CA 1
ATOM 781 C C . PRO A 1 103 ? -1.298 5.015 9.781 1.00 90.56 103 PRO A C 1
ATOM 783 O O . PRO A 1 103 ? -1.142 4.442 8.702 1.00 90.56 103 PRO A O 1
ATOM 786 N N . VAL A 1 104 ? -0.285 5.615 10.420 1.00 91.88 104 VAL A N 1
ATOM 787 C CA . VAL A 1 104 ? 1.087 5.674 9.883 1.00 91.88 104 VAL A CA 1
ATOM 788 C C . VAL A 1 104 ? 1.708 4.282 9.782 1.00 91.88 104 VAL A C 1
ATOM 790 O O . VAL A 1 104 ? 2.240 3.933 8.732 1.00 91.88 104 VAL A O 1
ATOM 793 N N . SER A 1 105 ? 1.611 3.469 10.835 1.00 92.88 105 SER A N 1
ATOM 794 C CA . SER A 1 105 ? 2.148 2.101 10.852 1.00 92.88 105 SER A CA 1
ATOM 795 C C . SER A 1 105 ? 1.486 1.197 9.811 1.00 92.88 105 SER A C 1
ATOM 797 O O . SER A 1 105 ? 2.190 0.448 9.136 1.00 92.88 105 SER A O 1
ATOM 799 N N . LEU A 1 106 ? 0.168 1.313 9.603 1.00 94.44 106 LEU A N 1
ATOM 800 C CA . LEU A 1 106 ? -0.534 0.577 8.544 1.00 94.44 106 LEU A CA 1
ATOM 801 C C . LEU A 1 106 ? -0.061 0.987 7.145 1.00 94.44 106 LEU A C 1
ATOM 803 O O . LEU A 1 106 ? 0.156 0.124 6.295 1.00 94.44 106 LEU A O 1
ATOM 807 N N . MET A 1 107 ? 0.138 2.284 6.897 1.00 95.69 107 MET A N 1
ATOM 808 C CA . MET A 1 107 ? 0.654 2.752 5.604 1.00 95.69 107 MET A CA 1
ATOM 809 C C . MET A 1 107 ? 2.117 2.390 5.389 1.00 95.69 107 MET A C 1
ATOM 811 O O . MET A 1 107 ? 2.495 2.041 4.272 1.00 95.69 107 MET A O 1
ATOM 815 N N . LEU A 1 108 ? 2.928 2.402 6.446 1.00 95.81 108 LEU A N 1
ATOM 816 C CA . LEU A 1 108 ? 4.302 1.922 6.385 1.00 95.81 108 LEU A CA 1
ATOM 817 C C . LEU A 1 108 ? 4.339 0.424 6.060 1.00 95.81 108 LEU A C 1
ATOM 819 O O . LEU A 1 108 ? 5.081 0.018 5.172 1.00 95.81 108 LEU A O 1
ATOM 823 N N . ALA A 1 109 ? 3.503 -0.390 6.709 1.00 96.94 109 ALA A N 1
ATOM 824 C CA . ALA A 1 109 ? 3.395 -1.818 6.417 1.00 96.94 109 ALA A CA 1
ATOM 825 C C . ALA A 1 109 ? 2.941 -2.082 4.970 1.00 96.94 109 ALA A C 1
ATOM 827 O O . ALA A 1 109 ? 3.506 -2.945 4.296 1.00 96.94 109 ALA A O 1
ATOM 828 N N . HIS A 1 110 ? 1.970 -1.313 4.463 1.00 97.62 110 HIS A N 1
ATOM 829 C CA . HIS A 1 110 ? 1.546 -1.377 3.060 1.00 97.62 110 HIS A CA 1
ATOM 830 C C . HIS A 1 110 ? 2.691 -1.020 2.105 1.00 97.62 110 HIS A C 1
ATOM 832 O O . HIS A 1 110 ? 2.952 -1.763 1.160 1.00 97.62 110 HIS A O 1
ATOM 838 N N . LEU A 1 111 ? 3.410 0.077 2.368 1.00 97.50 111 LEU A N 1
ATOM 839 C CA . LEU A 1 111 ? 4.555 0.496 1.558 1.00 97.50 111 LEU A CA 1
ATOM 840 C C . LEU A 1 111 ? 5.648 -0.579 1.542 1.00 97.50 111 LEU A C 1
ATOM 842 O O . LEU A 1 111 ? 6.122 -0.949 0.471 1.00 97.50 111 LEU A O 1
ATOM 846 N N . LEU A 1 112 ? 6.016 -1.110 2.709 1.00 97.94 112 LEU A N 1
ATOM 847 C CA . LEU A 1 112 ? 7.011 -2.175 2.822 1.00 97.94 112 LEU A CA 1
ATOM 848 C C . LEU A 1 112 ? 6.568 -3.433 2.072 1.00 97.94 112 LEU A C 1
ATOM 850 O O . LEU A 1 112 ? 7.364 -3.992 1.329 1.00 97.94 112 LEU A O 1
ATOM 854 N N . THR A 1 113 ? 5.297 -3.827 2.184 1.00 97.56 113 THR A N 1
ATOM 855 C CA . THR A 1 113 ? 4.742 -4.969 1.436 1.00 97.56 113 THR A CA 1
ATOM 856 C C . THR A 1 113 ? 4.924 -4.779 -0.070 1.00 97.56 113 THR A C 1
ATOM 858 O O . THR A 1 113 ? 5.441 -5.668 -0.746 1.00 97.56 113 THR A O 1
ATOM 861 N N . ILE A 1 114 ? 4.555 -3.607 -0.595 1.00 97.31 114 ILE A N 1
ATOM 862 C CA . ILE A 1 114 ? 4.701 -3.286 -2.019 1.00 97.31 114 ILE A CA 1
ATOM 863 C C . ILE A 1 114 ? 6.173 -3.315 -2.447 1.00 97.31 114 ILE A C 1
ATOM 865 O O . ILE A 1 114 ? 6.501 -3.975 -3.433 1.00 97.31 114 ILE A O 1
ATOM 869 N N . LEU A 1 115 ? 7.067 -2.655 -1.704 1.00 97.00 115 LEU A N 1
ATOM 870 C CA . LEU A 1 115 ? 8.496 -2.610 -2.034 1.00 97.00 115 LEU A CA 1
ATOM 871 C C . LEU A 1 115 ? 9.137 -4.001 -1.977 1.00 97.00 115 LEU A C 1
ATOM 873 O O . LEU A 1 115 ? 9.880 -4.372 -2.886 1.00 97.00 115 LEU A O 1
ATOM 877 N N . THR A 1 116 ? 8.819 -4.800 -0.957 1.00 96.00 116 THR A N 1
ATOM 878 C CA . THR A 1 116 ? 9.292 -6.184 -0.860 1.00 96.00 116 THR A CA 1
ATOM 879 C C . THR A 1 116 ? 8.822 -6.992 -2.061 1.00 96.00 116 THR A C 1
ATOM 881 O O . THR A 1 116 ? 9.645 -7.637 -2.702 1.00 96.00 116 THR A O 1
ATOM 884 N N . MET A 1 117 ? 7.540 -6.928 -2.424 1.00 95.19 117 MET A N 1
ATOM 885 C CA . MET A 1 117 ? 7.021 -7.676 -3.574 1.00 95.19 117 MET A CA 1
ATOM 886 C C . MET A 1 117 ? 7.649 -7.224 -4.899 1.00 95.19 117 MET A C 1
ATOM 888 O O . MET A 1 117 ? 7.923 -8.063 -5.752 1.00 95.19 117 MET A O 1
ATOM 892 N N . MET A 1 118 ? 7.952 -5.934 -5.065 1.00 95.75 118 MET A N 1
ATOM 893 C CA . MET A 1 118 ? 8.631 -5.416 -6.260 1.00 95.75 118 MET A CA 1
ATOM 894 C C . MET A 1 118 ? 10.050 -5.953 -6.436 1.00 95.75 118 MET A C 1
ATOM 896 O O . MET A 1 118 ? 10.433 -6.297 -7.552 1.00 95.75 118 MET A O 1
ATOM 900 N N . PHE A 1 119 ? 10.820 -6.035 -5.352 1.00 95.06 119 PHE A N 1
ATOM 901 C CA . PHE A 1 119 ? 12.252 -6.343 -5.427 1.00 95.06 119 PHE A CA 1
ATOM 902 C C . PHE A 1 119 ? 12.615 -7.775 -5.027 1.00 95.06 119 PHE A C 1
ATOM 904 O O . PHE A 1 119 ? 13.766 -8.177 -5.183 1.00 95.06 119 PHE A O 1
ATOM 911 N N . TYR A 1 120 ? 11.660 -8.565 -4.530 1.00 94.06 120 TYR A N 1
ATOM 912 C CA . TYR A 1 120 ? 11.927 -9.919 -4.048 1.00 94.06 120 TYR A CA 1
ATOM 913 C C . TYR A 1 120 ? 12.608 -10.797 -5.107 1.00 94.06 120 TYR A C 1
ATOM 915 O O . TYR A 1 120 ? 12.079 -11.005 -6.198 1.00 94.06 120 TYR A O 1
ATOM 923 N N . GLY A 1 121 ? 13.764 -11.365 -4.766 1.00 89.12 121 GLY A N 1
ATOM 924 C CA . GLY A 1 121 ? 14.486 -12.286 -5.645 1.00 89.12 121 GLY A CA 1
ATOM 925 C C . GLY A 1 121 ? 15.218 -11.623 -6.816 1.00 89.12 121 GLY A C 1
ATOM 926 O O . GLY A 1 121 ? 15.747 -12.342 -7.657 1.00 89.12 121 GLY A O 1
ATOM 927 N N . PHE A 1 122 ? 15.286 -10.288 -6.878 1.00 89.88 122 PHE A N 1
ATOM 928 C CA . PHE A 1 122 ? 16.067 -9.582 -7.892 1.00 89.88 122 PHE A CA 1
ATOM 929 C C . PHE A 1 122 ? 17.285 -8.873 -7.306 1.00 89.88 122 PHE A C 1
ATOM 931 O O . PHE A 1 122 ? 17.209 -8.213 -6.272 1.00 89.88 122 PHE A O 1
ATOM 938 N N . ASP A 1 123 ? 18.399 -8.945 -8.033 1.00 90.25 123 ASP A N 1
ATOM 939 C CA . ASP A 1 123 ? 19.535 -8.051 -7.825 1.00 90.25 123 ASP A CA 1
ATOM 940 C C . ASP A 1 123 ? 19.277 -6.742 -8.581 1.00 90.25 123 ASP A C 1
ATOM 942 O O . ASP A 1 123 ? 19.233 -6.727 -9.814 1.00 90.25 123 ASP A O 1
ATOM 946 N N . THR A 1 124 ? 19.098 -5.649 -7.836 1.00 90.69 124 THR A N 1
ATOM 947 C CA . THR A 1 124 ? 18.810 -4.314 -8.378 1.00 90.69 124 THR A CA 1
ATOM 948 C C . THR A 1 124 ? 20.027 -3.655 -9.026 1.00 90.69 124 THR A C 1
ATOM 950 O O . THR A 1 124 ? 19.873 -2.662 -9.743 1.00 90.69 124 THR A O 1
ATOM 953 N N . VAL A 1 125 ? 21.238 -4.168 -8.812 1.00 91.25 125 VAL A N 1
ATOM 954 C CA . VAL A 1 125 ? 22.466 -3.655 -9.434 1.00 91.25 125 VAL A CA 1
ATOM 955 C C . VAL A 1 125 ? 22.690 -4.305 -10.797 1.00 91.25 125 VAL A C 1
ATOM 957 O O . VAL A 1 125 ? 23.131 -3.627 -11.727 1.00 91.25 125 VAL A O 1
ATOM 960 N N . ASN A 1 126 ? 22.321 -5.577 -10.946 1.00 92.25 126 ASN A N 1
ATOM 961 C CA . ASN A 1 126 ? 22.457 -6.300 -12.203 1.00 92.25 126 ASN A CA 1
ATOM 962 C C . ASN A 1 126 ? 21.455 -5.806 -13.259 1.00 92.25 126 ASN A C 1
ATOM 964 O O . ASN A 1 126 ? 20.240 -5.906 -13.096 1.00 92.25 126 ASN A O 1
ATOM 968 N N . TRP A 1 127 ? 21.985 -5.318 -14.379 1.00 90.62 127 TRP A N 1
ATOM 969 C CA . TRP A 1 127 ? 21.200 -4.747 -15.469 1.00 90.62 127 TRP A CA 1
ATOM 970 C C . TRP A 1 127 ? 20.279 -5.743 -16.170 1.00 90.62 127 TRP A C 1
ATOM 972 O O . TRP A 1 127 ? 19.213 -5.349 -16.625 1.00 90.62 127 TRP A O 1
ATOM 982 N N . VAL A 1 128 ? 20.632 -7.031 -16.181 1.00 89.56 128 VAL A N 1
ATOM 983 C CA . VAL A 1 128 ? 19.794 -8.090 -16.772 1.00 89.56 128 VAL A CA 1
ATOM 984 C C . VAL A 1 128 ? 18.447 -8.212 -16.042 1.00 89.56 128 VAL A C 1
ATOM 986 O O . VAL A 1 128 ? 17.459 -8.672 -16.607 1.00 89.56 128 VAL A O 1
ATOM 989 N N . ASN A 1 129 ? 18.380 -7.760 -14.786 1.00 91.12 129 ASN A N 1
ATOM 990 C CA . ASN A 1 129 ? 17.157 -7.801 -13.993 1.00 91.12 129 ASN A CA 1
ATOM 991 C C . ASN A 1 129 ? 16.301 -6.537 -14.130 1.00 91.12 129 ASN A C 1
ATOM 993 O O . ASN A 1 129 ? 15.161 -6.552 -13.674 1.00 91.12 129 ASN A O 1
ATOM 997 N N . TRP A 1 130 ? 16.808 -5.437 -14.700 1.00 94.19 130 TRP A N 1
ATOM 998 C CA . TRP A 1 130 ? 16.108 -4.146 -14.646 1.00 94.19 130 TRP A CA 1
ATOM 999 C C . TRP A 1 130 ? 14.781 -4.157 -15.395 1.00 94.19 130 TRP A C 1
ATOM 1001 O O . TRP A 1 130 ? 13.798 -3.649 -14.861 1.00 94.19 130 TRP A O 1
ATOM 1011 N N . GLU A 1 131 ? 14.727 -4.797 -16.561 1.00 92.56 131 GLU A N 1
ATOM 1012 C CA . GLU A 1 131 ? 13.485 -4.981 -17.314 1.00 92.56 131 GLU A CA 1
ATOM 1013 C C . GLU A 1 131 ? 12.463 -5.808 -16.513 1.00 92.56 131 GLU A C 1
ATOM 1015 O O . GLU A 1 131 ? 11.315 -5.399 -16.338 1.00 92.56 131 GLU A O 1
ATOM 1020 N N . ASN A 1 13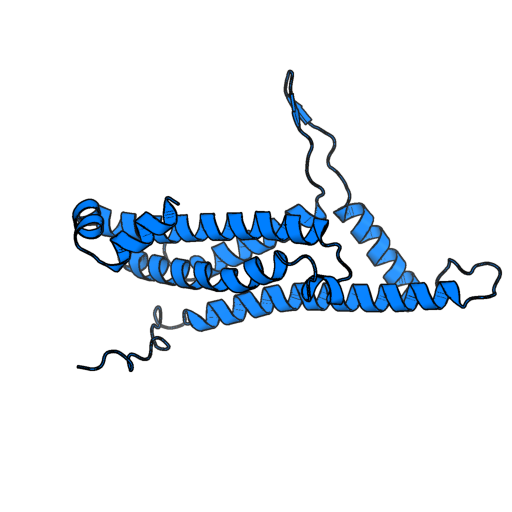2 ? 12.894 -6.930 -15.927 1.00 92.12 132 ASN A N 1
ATOM 1021 C CA . ASN A 1 132 ? 12.035 -7.785 -15.100 1.00 92.12 132 ASN A CA 1
ATOM 1022 C C . ASN A 1 132 ? 11.499 -7.059 -13.853 1.00 92.12 132 ASN A C 1
ATOM 1024 O O . ASN A 1 132 ? 10.329 -7.222 -13.488 1.00 92.12 132 ASN A O 1
ATOM 1028 N N . ILE A 1 133 ? 12.334 -6.233 -13.214 1.00 94.38 133 ILE A N 1
ATOM 1029 C CA . ILE A 1 133 ? 11.919 -5.365 -12.106 1.00 94.38 133 ILE A CA 1
ATOM 1030 C C . ILE A 1 133 ? 10.919 -4.321 -12.615 1.00 94.38 133 ILE A C 1
ATOM 1032 O O . ILE A 1 133 ? 9.877 -4.127 -11.989 1.00 94.38 133 ILE A O 1
ATOM 1036 N N . GLY A 1 134 ? 11.191 -3.697 -13.766 1.00 95.38 134 GLY A N 1
ATOM 1037 C CA . GLY A 1 134 ? 10.295 -2.757 -14.437 1.00 95.38 134 GLY A CA 1
ATOM 1038 C C . GLY A 1 134 ? 8.905 -3.355 -14.635 1.00 95.38 134 GLY A C 1
ATOM 1039 O O . GLY A 1 134 ? 7.922 -2.794 -14.140 1.00 95.38 134 GLY A O 1
ATOM 1040 N N . TYR A 1 135 ? 8.806 -4.535 -15.250 1.00 94.50 135 TYR A N 1
ATOM 1041 C CA . TYR A 1 135 ? 7.533 -5.248 -15.384 1.00 94.50 135 TYR A CA 1
ATOM 1042 C C . TYR A 1 135 ? 6.874 -5.506 -14.030 1.00 94.50 135 TYR A C 1
ATOM 1044 O O . TYR A 1 135 ? 5.714 -5.125 -13.842 1.00 94.50 135 TYR A O 1
ATOM 1052 N N . ARG A 1 136 ? 7.595 -6.071 -13.052 1.00 94.69 136 ARG A N 1
ATOM 1053 C CA . ARG A 1 136 ? 7.005 -6.379 -11.741 1.00 94.69 136 ARG A CA 1
ATOM 1054 C C . ARG A 1 136 ? 6.458 -5.136 -11.041 1.00 94.69 136 ARG A C 1
ATOM 1056 O O . ARG A 1 136 ? 5.341 -5.173 -10.524 1.00 94.69 136 ARG A O 1
ATOM 1063 N N . CYS A 1 137 ? 7.195 -4.028 -11.054 1.00 96.69 137 CYS A N 1
ATOM 1064 C CA . CYS A 1 137 ? 6.730 -2.753 -10.515 1.00 96.69 137 CYS A CA 1
ATOM 1065 C C . CYS A 1 137 ? 5.450 -2.275 -11.211 1.00 96.69 137 CYS A C 1
ATOM 1067 O O . CYS A 1 137 ? 4.543 -1.798 -10.530 1.00 96.69 137 CYS A O 1
ATOM 1069 N N . GLY A 1 138 ? 5.327 -2.461 -12.529 1.00 96.19 138 GLY A N 1
ATOM 1070 C CA . GLY A 1 138 ? 4.108 -2.141 -13.278 1.00 96.19 138 GLY A CA 1
ATOM 1071 C C . GLY A 1 138 ? 2.905 -2.968 -12.814 1.00 96.19 138 GLY A C 1
ATOM 1072 O O . GLY A 1 138 ? 1.875 -2.407 -12.431 1.00 96.19 138 GLY A O 1
ATOM 1073 N N . PHE A 1 139 ? 3.054 -4.296 -12.735 1.00 96.44 139 PHE A N 1
ATOM 1074 C CA . PHE A 1 139 ? 1.993 -5.190 -12.246 1.00 96.44 139 PHE A CA 1
ATOM 1075 C C . PHE A 1 139 ? 1.573 -4.869 -10.806 1.00 96.44 139 PHE A C 1
ATOM 1077 O O . PHE A 1 139 ? 0.378 -4.852 -10.498 1.00 96.44 139 PHE A O 1
ATOM 1084 N N . MET A 1 140 ? 2.531 -4.572 -9.926 1.00 97.31 140 MET A N 1
ATOM 1085 C CA . MET A 1 140 ? 2.252 -4.188 -8.538 1.00 97.31 140 MET A CA 1
ATOM 1086 C C . MET A 1 140 ? 1.616 -2.795 -8.417 1.00 97.31 140 MET A C 1
ATOM 1088 O O . MET A 1 140 ? 0.805 -2.567 -7.520 1.00 97.31 140 MET A O 1
ATOM 1092 N N . THR A 1 141 ? 1.937 -1.868 -9.322 1.00 97.38 141 THR A N 1
ATOM 1093 C CA . THR A 1 141 ? 1.293 -0.545 -9.399 1.00 97.38 141 THR A CA 1
ATOM 1094 C C . THR A 1 141 ? -0.184 -0.692 -9.760 1.00 97.38 141 THR A C 1
ATOM 1096 O O . THR A 1 141 ? -1.052 -0.194 -9.043 1.00 97.38 141 THR A O 1
ATOM 1099 N N . ILE A 1 142 ? -0.485 -1.447 -10.821 1.00 95.88 142 ILE A N 1
ATOM 1100 C CA . ILE A 1 142 ? -1.861 -1.683 -11.290 1.00 95.88 142 ILE A CA 1
ATOM 1101 C C . ILE A 1 142 ? -2.681 -2.438 -10.236 1.00 95.88 142 ILE A C 1
ATOM 1103 O O . ILE A 1 142 ? -3.850 -2.124 -10.020 1.00 95.88 142 ILE A O 1
ATOM 1107 N N . CYS A 1 143 ? -2.064 -3.383 -9.520 1.00 96.62 143 CYS A N 1
ATOM 1108 C CA . CYS A 1 143 ? -2.715 -4.165 -8.466 1.00 96.62 143 CYS A CA 1
ATOM 1109 C C . CYS A 1 143 ? -3.315 -3.306 -7.336 1.00 96.62 143 CYS A C 1
ATOM 1111 O O . CYS A 1 143 ? -4.292 -3.707 -6.705 1.00 96.62 143 CYS A O 1
ATOM 1113 N N . GLN A 1 144 ? -2.759 -2.115 -7.091 1.00 97.50 144 GLN A N 1
ATOM 1114 C CA . GLN A 1 144 ? -3.240 -1.193 -6.059 1.00 97.50 144 GLN A CA 1
ATOM 1115 C C . GLN A 1 144 ? -4.494 -0.410 -6.489 1.00 97.50 144 GLN A C 1
ATOM 1117 O O . GLN A 1 144 ? -5.231 0.067 -5.624 1.00 97.50 144 GLN A O 1
ATOM 1122 N N . LEU A 1 145 ? -4.775 -0.283 -7.795 1.00 96.62 145 LEU A N 1
ATOM 1123 C CA . LEU A 1 145 ? -5.880 0.541 -8.311 1.00 96.62 145 LEU A CA 1
ATOM 1124 C C . LEU A 1 145 ? -7.253 0.163 -7.733 1.00 96.62 145 LEU A C 1
ATOM 1126 O O . LEU A 1 145 ? -7.962 1.071 -7.291 1.00 96.62 145 LEU A O 1
ATOM 1130 N N . PRO A 1 146 ? -7.653 -1.124 -7.660 1.00 95.94 146 PRO A N 1
ATOM 1131 C CA . PRO A 1 146 ? -8.955 -1.463 -7.100 1.00 95.94 146 PRO A CA 1
ATOM 1132 C C . PRO 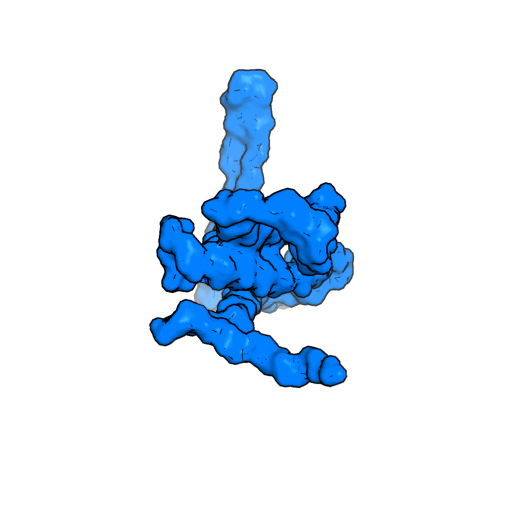A 1 146 ? -9.071 -1.062 -5.625 1.00 95.94 146 PRO A C 1
ATOM 1134 O O . PRO A 1 146 ? -10.124 -0.584 -5.212 1.00 95.94 146 PRO A O 1
ATOM 1137 N N . LEU A 1 147 ? -7.993 -1.172 -4.837 1.00 96.25 147 LEU A N 1
ATOM 1138 C CA . LEU A 1 147 ? -8.000 -0.728 -3.440 1.00 96.25 147 LEU A CA 1
ATOM 1139 C C . LEU A 1 147 ? -8.166 0.794 -3.342 1.00 96.25 147 LEU A C 1
ATOM 1141 O O . LEU A 1 147 ? -8.979 1.269 -2.551 1.00 96.25 147 LEU A O 1
ATOM 1145 N N . VAL A 1 148 ? -7.441 1.556 -4.168 1.00 96.94 148 VAL A N 1
ATOM 1146 C CA . VAL A 1 148 ? -7.574 3.021 -4.239 1.00 96.94 148 VAL A CA 1
ATOM 1147 C C . VAL A 1 148 ? -9.021 3.422 -4.527 1.00 96.94 148 VAL A C 1
ATOM 1149 O O . VAL A 1 148 ? -9.566 4.274 -3.822 1.00 96.94 148 VAL A O 1
ATOM 1152 N N . ILE A 1 149 ? -9.652 2.784 -5.516 1.00 95.25 149 ILE A N 1
ATOM 1153 C CA . ILE A 1 149 ? -11.040 3.057 -5.912 1.00 95.25 149 ILE A CA 1
ATOM 1154 C C . ILE A 1 149 ? -12.009 2.696 -4.781 1.00 95.25 149 ILE A C 1
ATOM 1156 O O . ILE A 1 149 ? -12.866 3.506 -4.423 1.00 95.25 149 ILE A O 1
ATOM 1160 N N . LEU A 1 150 ? -11.851 1.516 -4.172 1.00 94.31 150 LEU A N 1
ATOM 1161 C CA . LEU A 1 150 ? -12.711 1.068 -3.074 1.00 94.31 150 LEU A CA 1
ATOM 1162 C C . LEU A 1 150 ? -12.654 2.011 -1.871 1.00 94.31 150 LEU A C 1
ATOM 1164 O O . LEU A 1 150 ? -13.676 2.217 -1.225 1.00 94.31 150 LEU A O 1
ATOM 1168 N N . LEU A 1 151 ? -11.500 2.613 -1.572 1.00 95.62 151 LEU A N 1
ATOM 1169 C CA . LEU A 1 151 ? -11.336 3.539 -0.446 1.00 95.62 151 LEU A CA 1
ATOM 1170 C C . LEU A 1 151 ? -11.932 4.939 -0.693 1.00 95.62 151 LEU A C 1
ATOM 1172 O O . LEU A 1 151 ? -12.191 5.654 0.274 1.00 95.62 151 LEU A O 1
ATOM 1176 N N . ALA A 1 152 ? -12.185 5.326 -1.947 1.00 94.06 152 ALA A N 1
ATOM 1177 C CA . ALA A 1 152 ? -12.614 6.681 -2.313 1.00 94.06 152 ALA A CA 1
ATOM 1178 C C . ALA A 1 152 ? -14.107 6.972 -2.054 1.00 94.06 152 ALA A C 1
ATOM 1180 O O . ALA A 1 152 ? -14.512 8.127 -1.930 1.00 94.06 152 ALA A O 1
ATOM 1181 N N . GLY A 1 153 ? -14.952 5.938 -2.027 1.00 89.81 153 GLY A N 1
ATOM 1182 C CA . GLY A 1 153 ? -16.406 6.105 -1.983 1.00 89.81 153 GLY A CA 1
ATOM 1183 C C . GLY A 1 153 ? -16.936 6.593 -0.629 1.00 89.81 153 GLY A C 1
ATOM 1184 O O . GLY A 1 153 ? -16.548 6.076 0.416 1.00 89.81 153 GLY A O 1
ATOM 1185 N N . LYS A 1 154 ? -17.915 7.518 -0.644 1.00 87.62 154 LYS A N 1
ATOM 1186 C CA . LYS A 1 154 ? -18.675 7.935 0.558 1.00 87.62 154 LYS A CA 1
ATOM 1187 C C . LYS A 1 154 ? -19.456 6.783 1.189 1.00 87.62 154 LYS A C 1
ATOM 1189 O O . LYS A 1 154 ? -19.513 6.676 2.410 1.00 87.62 154 LYS A O 1
ATOM 1194 N N . GLN A 1 155 ? -20.055 5.941 0.348 1.00 87.94 155 GLN A N 1
ATOM 1195 C CA . GLN A 1 155 ? -20.647 4.665 0.743 1.00 87.94 155 GLN A CA 1
ATOM 1196 C C . GLN A 1 155 ? -19.619 3.576 0.462 1.00 87.94 155 GLN A C 1
ATOM 1198 O O . GLN A 1 155 ? -19.436 3.159 -0.679 1.00 87.94 155 GLN A O 1
ATOM 1203 N N . ASN A 1 156 ? -18.889 3.187 1.501 1.00 88.94 156 ASN A N 1
ATOM 1204 C CA . ASN A 1 156 ? -17.722 2.333 1.368 1.00 88.94 156 ASN A CA 1
ATOM 1205 C C . ASN A 1 156 ? -18.004 0.931 1.915 1.00 88.94 156 ASN A C 1
ATOM 1207 O O . ASN A 1 156 ? -18.296 0.782 3.101 1.00 88.94 156 ASN A O 1
ATOM 1211 N N . ILE A 1 157 ? -17.866 -0.096 1.073 1.00 92.25 157 ILE A N 1
ATOM 1212 C CA . ILE A 1 157 ? -18.037 -1.500 1.481 1.00 92.25 157 ILE A CA 1
ATOM 1213 C C . ILE A 1 157 ? -17.002 -1.885 2.548 1.00 92.25 157 ILE A C 1
ATOM 1215 O O . ILE A 1 157 ? -17.345 -2.541 3.530 1.00 92.25 157 ILE A O 1
ATOM 1219 N N . ILE A 1 158 ? -15.755 -1.423 2.412 1.00 92.94 158 ILE A N 1
ATOM 1220 C CA . ILE A 1 158 ? -14.716 -1.635 3.427 1.00 92.94 158 ILE A CA 1
ATOM 1221 C C . ILE A 1 158 ? -15.147 -0.962 4.731 1.00 92.94 158 ILE A C 1
ATOM 1223 O O . ILE A 1 158 ? -15.132 -1.606 5.771 1.00 92.94 158 ILE A O 1
ATOM 1227 N N . GLY A 1 159 ? -15.637 0.280 4.676 1.00 92.62 159 GLY A N 1
ATOM 1228 C CA . GLY A 1 159 ? -16.147 0.985 5.860 1.00 92.62 159 GLY A CA 1
ATOM 1229 C C . GLY A 1 159 ? -17.321 0.294 6.544 1.00 92.62 159 GLY A C 1
ATOM 1230 O O . GLY A 1 159 ? -17.382 0.258 7.774 1.00 92.62 159 GLY A O 1
ATOM 1231 N N . LEU A 1 160 ? -18.219 -0.323 5.773 1.00 92.19 160 LEU A N 1
ATOM 1232 C CA . LEU A 1 160 ? -19.319 -1.122 6.312 1.00 92.19 160 LEU A CA 1
ATOM 1233 C C . LEU A 1 160 ? -18.801 -2.302 7.148 1.00 92.19 160 LEU A C 1
ATOM 1235 O O . LEU A 1 160 ? -19.314 -2.547 8.249 1.00 92.19 160 LEU A O 1
ATOM 1239 N N . PHE A 1 161 ? -17.789 -3.006 6.635 1.00 94.25 161 PHE A N 1
ATOM 1240 C CA . PHE A 1 161 ? -17.192 -4.169 7.285 1.00 94.25 161 PHE A CA 1
ATOM 1241 C C . PHE A 1 161 ? -16.279 -3.799 8.454 1.00 94.25 161 PHE A C 1
ATOM 1243 O O . PHE A 1 161 ? -16.427 -4.369 9.534 1.00 94.25 161 PHE A O 1
ATOM 1250 N N . THR A 1 162 ? -15.395 -2.817 8.293 1.00 94.19 162 THR A N 1
ATOM 1251 C CA . THR A 1 162 ? -14.436 -2.405 9.330 1.00 94.19 162 THR A CA 1
ATOM 1252 C C . THR A 1 162 ? -15.039 -1.471 10.377 1.00 94.19 162 THR A C 1
ATOM 1254 O O . THR A 1 162 ? -14.429 -1.242 11.418 1.00 94.19 162 THR A O 1
ATOM 1257 N N . GLY A 1 163 ? -16.231 -0.916 10.132 1.00 91.94 163 GLY A N 1
ATOM 1258 C CA . GLY A 1 163 ? -16.842 0.090 11.005 1.00 91.94 163 GLY A CA 1
ATOM 1259 C C . GLY A 1 163 ? -16.120 1.442 10.975 1.00 91.94 163 GLY A C 1
ATOM 1260 O O . GLY A 1 163 ? -16.301 2.248 11.886 1.00 91.94 163 GLY A O 1
ATOM 1261 N N . SER A 1 164 ? -15.287 1.687 9.960 1.00 91.94 164 SER A N 1
ATOM 1262 C CA . SER A 1 164 ? -14.519 2.926 9.805 1.00 91.94 164 SER A CA 1
ATOM 1263 C C . SER A 1 164 ? -15.351 4.028 9.148 1.00 91.94 164 SER A C 1
ATOM 1265 O O . SER A 1 164 ? -16.183 3.767 8.279 1.00 91.94 164 SER A O 1
ATOM 1267 N N . SER A 1 165 ? -15.098 5.283 9.529 1.00 91.69 165 SER A N 1
ATOM 1268 C CA . SER A 1 165 ? -15.744 6.436 8.898 1.00 91.69 165 SER A CA 1
ATOM 1269 C C . SER A 1 165 ? -15.151 6.728 7.516 1.00 91.69 165 SER A C 1
ATOM 1271 O O . SER A 1 165 ? -13.988 6.429 7.239 1.00 91.69 165 SER A O 1
ATOM 1273 N N . HIS A 1 166 ? -15.934 7.388 6.659 1.00 91.12 166 HIS A N 1
ATOM 1274 C CA . HIS A 1 166 ? -15.454 7.861 5.359 1.00 91.12 166 HIS A CA 1
ATOM 1275 C C . HIS A 1 166 ? -14.216 8.762 5.484 1.00 91.12 166 HIS A C 1
ATOM 1277 O O . HIS A 1 166 ? -13.315 8.672 4.663 1.00 91.12 166 HIS A O 1
ATOM 1283 N N . GLU A 1 167 ? -14.132 9.605 6.515 1.00 91.50 167 GLU A N 1
ATOM 1284 C CA . GLU A 1 167 ? -12.974 10.481 6.723 1.00 91.50 167 GLU A CA 1
ATOM 1285 C C . GLU A 1 167 ? -11.677 9.687 6.938 1.00 91.50 167 GLU A C 1
ATOM 1287 O O . GLU A 1 167 ? -10.655 9.990 6.316 1.00 91.50 167 GLU A O 1
ATOM 1292 N N . GLN A 1 168 ? -11.734 8.630 7.757 1.00 89.94 168 GLN A N 1
ATOM 1293 C CA . GLN A 1 168 ? -10.593 7.740 7.983 1.00 89.94 168 GLN A CA 1
ATOM 1294 C C . GLN A 1 168 ? -10.211 6.998 6.698 1.00 89.94 168 GLN A C 1
ATOM 1296 O O . GLN A 1 168 ? -9.037 6.946 6.337 1.00 89.94 168 GLN A O 1
ATOM 1301 N N . LEU A 1 169 ? -11.193 6.469 5.964 1.00 94.12 169 LEU A N 1
ATOM 1302 C CA . LEU A 1 169 ? -10.939 5.761 4.705 1.00 94.12 169 LEU A CA 1
ATOM 1303 C C . LEU A 1 169 ? -10.415 6.686 3.608 1.00 94.12 169 LEU A C 1
ATOM 1305 O O . LEU A 1 169 ? -9.527 6.290 2.863 1.00 94.12 169 LEU A O 1
ATOM 1309 N N . ASN A 1 170 ? -10.866 7.937 3.564 1.00 94.62 170 ASN A N 1
ATOM 1310 C CA . ASN A 1 170 ? -10.342 8.940 2.647 1.00 94.62 170 ASN A CA 1
ATOM 1311 C C . ASN A 1 170 ? -8.889 9.319 2.987 1.00 94.62 170 ASN A C 1
ATOM 1313 O O . ASN A 1 170 ? -8.085 9.608 2.099 1.00 94.62 170 ASN A O 1
ATOM 1317 N N . TRP A 1 171 ? -8.502 9.288 4.269 1.00 94.19 171 TRP A N 1
ATOM 1318 C CA . TRP A 1 171 ? -7.089 9.392 4.639 1.00 94.19 171 TRP A CA 1
ATOM 1319 C C . TRP A 1 171 ? -6.276 8.242 4.033 1.00 94.19 171 TRP A C 1
ATOM 1321 O O . TRP A 1 171 ? -5.269 8.518 3.378 1.00 94.19 171 TRP A O 1
ATOM 1331 N N . TYR A 1 172 ? -6.749 6.998 4.152 1.00 95.62 172 TYR A N 1
ATOM 1332 C CA . TYR A 1 172 ? -6.092 5.840 3.537 1.00 95.62 172 TYR A CA 1
ATOM 1333 C C . TYR A 1 172 ? -6.084 5.911 2.008 1.00 95.62 172 TYR A C 1
ATOM 1335 O O . TYR A 1 172 ? -5.034 5.694 1.420 1.00 95.62 172 TYR A O 1
ATOM 1343 N N . HIS A 1 173 ? -7.187 6.303 1.364 1.00 96.75 173 HIS A N 1
ATOM 1344 C CA . HIS A 1 173 ? -7.249 6.539 -0.081 1.00 96.75 173 HIS A CA 1
ATOM 1345 C C . HIS A 1 173 ? -6.106 7.455 -0.535 1.00 96.75 173 HIS A C 1
ATOM 1347 O O . HIS A 1 173 ? -5.325 7.079 -1.402 1.00 96.75 173 HIS A O 1
ATOM 1353 N N . ARG A 1 174 ? -5.931 8.617 0.112 1.00 96.44 174 ARG A N 1
ATOM 1354 C CA . ARG A 1 174 ? -4.860 9.566 -0.237 1.00 96.44 174 ARG A CA 1
ATOM 1355 C C . ARG A 1 174 ? -3.464 8.963 -0.090 1.00 96.44 174 ARG A C 1
ATOM 1357 O O . ARG A 1 174 ? -2.598 9.245 -0.911 1.00 96.44 174 ARG A O 1
ATOM 1364 N N . TRP A 1 175 ? -3.212 8.179 0.955 1.00 97.12 175 TRP A N 1
ATOM 1365 C CA . TRP A 1 175 ? -1.893 7.578 1.173 1.00 97.12 175 TRP A CA 1
ATOM 1366 C C . TRP A 1 175 ? -1.619 6.386 0.261 1.00 97.12 175 TRP A C 1
ATOM 1368 O O . TRP A 1 175 ? -0.528 6.322 -0.297 1.00 97.12 175 TRP A O 1
ATOM 1378 N N . VAL A 1 176 ? -2.601 5.520 0.015 1.00 97.69 176 VAL A N 1
ATOM 1379 C CA . VAL A 1 176 ? -2.477 4.431 -0.965 1.00 97.69 176 VAL A CA 1
ATOM 1380 C C . VAL A 1 176 ? -2.309 4.99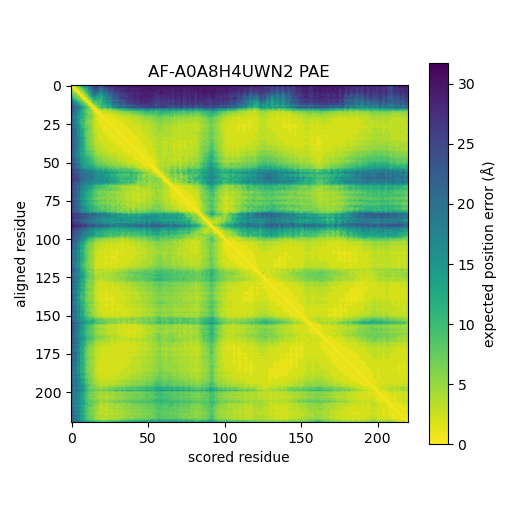9 -2.380 1.00 97.69 176 VAL A C 1
ATOM 1382 O O . VAL A 1 176 ? -1.497 4.494 -3.147 1.00 97.69 176 VAL A O 1
ATOM 1385 N N . SER A 1 177 ? -2.968 6.111 -2.724 1.00 97.69 177 SER A N 1
ATOM 1386 C CA . SER A 1 177 ? -2.715 6.815 -3.992 1.00 97.69 177 SER A CA 1
ATOM 1387 C C . SER A 1 177 ? -1.276 7.336 -4.096 1.00 97.69 177 SER A C 1
ATOM 1389 O O . SER A 1 177 ? -0.674 7.271 -5.164 1.00 97.69 177 SER A O 1
ATOM 1391 N N . ARG A 1 178 ? -0.676 7.805 -2.991 1.00 97.06 178 ARG A N 1
ATOM 1392 C CA . ARG A 1 178 ? 0.743 8.211 -2.972 1.00 97.06 178 ARG A CA 1
ATOM 1393 C C . ARG A 1 178 ? 1.687 7.023 -3.128 1.00 97.06 178 ARG A C 1
ATOM 1395 O O . ARG A 1 178 ? 2.690 7.156 -3.822 1.00 97.06 178 ARG A O 1
ATOM 1402 N N . THR A 1 179 ? 1.384 5.873 -2.521 1.00 97.44 179 THR A N 1
ATOM 1403 C CA . THR A 1 179 ? 2.190 4.658 -2.730 1.00 97.44 179 THR A CA 1
ATOM 1404 C C . THR A 1 179 ? 2.043 4.133 -4.151 1.00 97.44 179 THR A C 1
ATOM 1406 O O . THR A 1 179 ? 3.035 3.696 -4.724 1.00 97.44 179 THR A O 1
ATOM 1409 N N . LEU A 1 180 ? 0.849 4.246 -4.742 1.00 97.75 180 LEU A N 1
ATOM 1410 C CA . LEU A 1 180 ? 0.601 3.938 -6.147 1.00 97.75 180 LEU A CA 1
ATOM 1411 C C . LEU A 1 180 ? 1.450 4.828 -7.061 1.00 97.75 180 LEU A C 1
ATOM 1413 O O . LEU A 1 180 ? 2.160 4.321 -7.929 1.00 97.75 180 LEU A O 1
ATOM 1417 N N . TRP A 1 181 ? 1.440 6.142 -6.828 1.00 97.19 181 TRP A N 1
ATOM 1418 C CA . TRP A 1 181 ? 2.277 7.073 -7.582 1.00 97.19 181 TRP A CA 1
ATOM 1419 C C . TRP A 1 181 ? 3.770 6.760 -7.412 1.00 97.19 181 TRP A C 1
ATOM 1421 O O . TRP A 1 181 ? 4.490 6.655 -8.400 1.00 97.19 181 TRP A O 1
ATOM 1431 N N . LEU A 1 182 ? 4.235 6.507 -6.183 1.00 97.88 182 LEU A N 1
ATOM 1432 C CA . LEU A 1 182 ? 5.620 6.101 -5.926 1.00 97.88 182 LEU A CA 1
ATOM 1433 C C . LEU A 1 182 ? 5.979 4.806 -6.671 1.00 97.88 182 LEU A C 1
ATOM 1435 O O . LEU A 1 182 ? 7.050 4.721 -7.267 1.00 97.88 182 LEU A O 1
ATOM 1439 N N . SER A 1 183 ? 5.087 3.814 -6.682 1.00 97.81 183 SER A N 1
ATOM 1440 C CA . SER A 1 183 ? 5.302 2.567 -7.416 1.00 97.81 183 SER A CA 1
ATOM 1441 C C . SER A 1 183 ? 5.369 2.756 -8.931 1.00 97.81 183 SER A C 1
ATOM 1443 O O . SER A 1 183 ? 6.225 2.146 -9.574 1.00 97.81 183 SER A O 1
ATOM 1445 N N . ALA A 1 184 ? 4.549 3.656 -9.485 1.00 97.88 184 ALA A N 1
ATOM 1446 C CA . ALA A 1 184 ? 4.612 4.042 -10.891 1.00 97.88 184 ALA A CA 1
ATOM 1447 C C . ALA A 1 184 ? 5.939 4.749 -11.212 1.00 97.88 184 ALA A C 1
ATOM 1449 O O . ALA A 1 184 ? 6.568 4.463 -12.230 1.00 97.88 184 ALA A O 1
ATOM 1450 N N . THR A 1 185 ? 6.412 5.613 -10.309 1.00 98.12 185 THR A N 1
ATOM 1451 C CA . THR A 1 185 ? 7.717 6.276 -10.430 1.00 98.12 185 THR A CA 1
ATOM 1452 C C . THR A 1 185 ? 8.860 5.264 -10.420 1.00 98.12 185 THR A C 1
ATOM 1454 O O .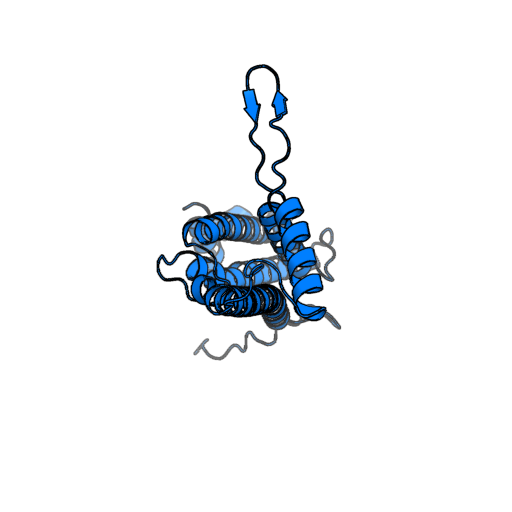 THR A 1 185 ? 9.769 5.371 -11.238 1.00 98.12 185 THR A O 1
ATOM 1457 N N . ILE A 1 186 ? 8.818 4.254 -9.547 1.00 97.94 186 ILE A N 1
ATOM 1458 C CA . ILE A 1 186 ? 9.826 3.181 -9.514 1.00 97.94 186 ILE A CA 1
ATOM 1459 C C . ILE A 1 186 ? 9.777 2.353 -10.807 1.00 97.94 186 ILE A C 1
ATOM 1461 O O . ILE A 1 186 ? 10.825 2.094 -11.395 1.00 97.94 186 ILE A O 1
ATOM 1465 N N . HIS A 1 187 ? 8.581 1.984 -11.278 1.00 97.25 187 HIS A N 1
ATOM 1466 C CA . HIS A 1 187 ? 8.389 1.304 -12.564 1.00 97.25 187 HIS A CA 1
ATOM 1467 C C . HIS A 1 187 ? 9.048 2.078 -13.714 1.00 97.25 187 HIS A C 1
ATOM 1469 O O . HIS A 1 187 ? 9.870 1.523 -14.444 1.00 97.25 187 HIS A O 1
ATOM 1475 N N . MET A 1 188 ? 8.751 3.375 -13.828 1.00 96.81 188 MET A N 1
ATOM 1476 C CA . MET A 1 188 ? 9.361 4.255 -14.824 1.00 96.81 188 MET A CA 1
ATOM 1477 C C . MET A 1 188 ? 10.882 4.359 -14.641 1.00 96.81 188 MET A C 1
ATOM 1479 O O . MET A 1 188 ? 11.620 4.307 -15.621 1.00 96.81 188 MET A O 1
ATOM 1483 N N . ALA A 1 189 ? 11.368 4.479 -13.402 1.00 96.81 189 ALA A N 1
ATOM 1484 C CA . ALA A 1 189 ? 12.791 4.623 -13.112 1.00 96.81 189 ALA A CA 1
ATOM 1485 C C . ALA A 1 189 ? 13.606 3.403 -13.564 1.00 96.81 189 ALA A C 1
ATOM 1487 O O . ALA A 1 189 ? 14.690 3.583 -14.115 1.00 96.81 189 ALA A O 1
ATOM 1488 N N . PHE A 1 190 ? 13.101 2.178 -13.381 1.00 96.38 190 PHE A N 1
ATOM 1489 C CA . PHE A 1 190 ? 13.788 0.973 -13.862 1.00 96.38 190 PHE A CA 1
ATOM 1490 C C . PHE A 1 190 ? 13.807 0.878 -15.391 1.00 96.38 190 PHE A C 1
ATOM 1492 O O . PHE A 1 190 ? 14.858 0.565 -15.947 1.00 96.38 190 PHE A O 1
ATOM 1499 N N . TRP A 1 191 ? 12.717 1.251 -16.070 1.00 95.62 191 TRP A N 1
ATOM 1500 C CA . TRP A 1 191 ? 12.707 1.362 -17.534 1.00 95.62 191 TRP A CA 1
ATOM 1501 C C . TRP A 1 191 ? 13.688 2.420 -18.042 1.00 95.62 191 TRP A C 1
ATOM 1503 O O . TRP A 1 191 ? 14.493 2.154 -18.927 1.00 95.62 191 TRP A O 1
ATOM 1513 N N . PHE A 1 192 ? 13.697 3.612 -17.443 1.00 95.94 192 PHE A N 1
ATOM 1514 C CA . PHE A 1 192 ? 14.627 4.674 -17.835 1.00 95.94 192 PHE A CA 1
ATOM 1515 C C . PHE A 1 192 ? 16.079 4.310 -17.536 1.00 95.94 192 PHE A C 1
ATOM 1517 O O . PHE A 1 192 ? 16.973 4.712 -18.278 1.00 95.94 192 PHE A O 1
ATOM 1524 N N . ARG A 1 193 ? 16.327 3.538 -16.476 1.00 95.50 193 ARG A N 1
ATOM 1525 C CA . ARG A 1 193 ? 17.658 3.022 -16.160 1.00 95.50 193 ARG A CA 1
ATOM 1526 C C . ARG A 1 193 ? 18.136 2.020 -17.211 1.00 95.50 193 ARG A C 1
ATOM 1528 O O . ARG A 1 193 ? 19.287 2.114 -17.633 1.00 95.50 193 ARG A O 1
ATOM 1535 N N . ASP A 1 194 ? 17.262 1.121 -17.658 1.00 94.06 194 ASP A N 1
ATOM 1536 C CA . ASP A 1 194 ? 17.552 0.182 -18.745 1.00 94.06 194 ASP A CA 1
ATOM 1537 C C . ASP A 1 194 ? 17.820 0.907 -20.070 1.00 94.06 194 ASP A C 1
ATOM 1539 O O . ASP A 1 194 ? 18.908 0.802 -20.638 1.00 94.06 194 ASP A O 1
ATOM 1543 N N . TYR A 1 195 ? 16.912 1.792 -20.477 1.00 94.81 195 TYR A N 1
ATOM 1544 C CA . TYR A 1 195 ? 17.071 2.602 -21.687 1.00 94.81 195 TYR A CA 1
ATOM 1545 C C . TYR A 1 195 ? 18.303 3.516 -21.624 1.00 94.81 195 TYR A C 1
ATOM 1547 O O . TYR A 1 195 ? 18.956 3.789 -22.635 1.00 94.81 195 TYR A O 1
ATOM 1555 N N . GLY A 1 196 ? 18.624 4.014 -20.427 1.00 95.81 196 GLY A N 1
ATOM 1556 C CA . GLY A 1 196 ? 19.763 4.885 -20.160 1.00 95.81 196 GLY A CA 1
ATOM 1557 C C . GLY A 1 196 ? 21.103 4.181 -20.338 1.00 95.81 196 GLY A C 1
ATOM 1558 O O . GLY A 1 196 ? 22.036 4.799 -20.850 1.00 95.81 196 GLY A O 1
ATOM 1559 N N . LYS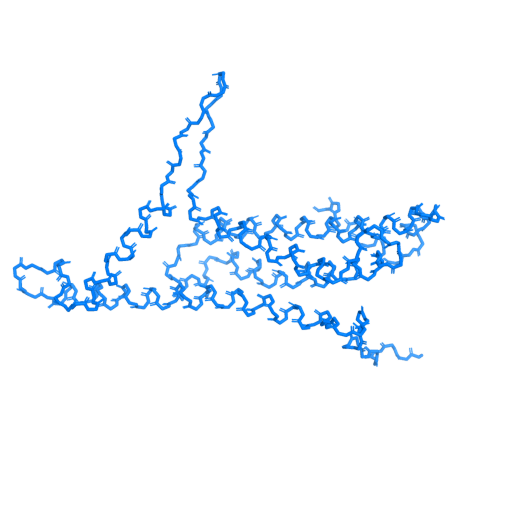 A 1 197 ? 21.186 2.885 -20.008 1.00 93.75 197 LYS A N 1
ATOM 1560 C CA . LYS A 1 197 ? 22.389 2.058 -20.215 1.00 93.75 197 LYS A CA 1
ATOM 1561 C C . LYS A 1 197 ? 22.838 2.026 -21.674 1.00 93.75 197 LYS A C 1
ATOM 1563 O O . LYS A 1 197 ? 24.030 1.953 -21.949 1.00 93.75 197 LYS A O 1
ATOM 1568 N N . PHE A 1 198 ? 21.881 2.076 -22.590 1.00 92.31 198 PHE A N 1
ATOM 1569 C CA . PHE A 1 198 ? 22.100 2.000 -24.032 1.00 92.31 198 PHE A CA 1
ATOM 1570 C C . PHE A 1 198 ? 21.795 3.336 -24.739 1.00 92.31 198 PHE A C 1
ATOM 1572 O O . PHE A 1 198 ? 21.690 3.385 -25.962 1.00 92.31 198 PHE A O 1
ATOM 1579 N N . HIS A 1 199 ? 21.663 4.424 -23.970 1.00 94.12 199 HIS A N 1
ATOM 1580 C CA . HIS A 1 199 ? 21.497 5.800 -24.446 1.00 94.12 199 HIS A CA 1
ATOM 1581 C C . HIS A 1 199 ? 20.278 6.063 -25.352 1.00 94.12 199 HIS A C 1
ATOM 1583 O O . HIS A 1 199 ? 20.328 6.952 -26.203 1.00 94.12 199 HIS A O 1
ATOM 1589 N N . TYR A 1 200 ? 19.158 5.358 -25.153 1.00 94.44 200 TYR A N 1
ATOM 1590 C CA . TYR A 1 200 ? 17.980 5.481 -26.025 1.00 94.44 200 TYR A CA 1
ATOM 1591 C C . TYR A 1 200 ? 16.683 5.953 -25.335 1.00 94.44 200 TYR A C 1
ATOM 1593 O O . TYR A 1 200 ? 15.611 5.866 -25.932 1.00 94.44 200 TYR A O 1
ATOM 1601 N N . ILE A 1 201 ? 16.753 6.539 -24.128 1.00 94.25 201 ILE A N 1
ATOM 1602 C CA . ILE A 1 201 ? 15.576 7.070 -23.392 1.00 94.25 201 ILE A CA 1
ATOM 1603 C C . ILE A 1 201 ? 14.699 7.969 -24.280 1.00 94.25 201 ILE A C 1
ATOM 1605 O O . ILE A 1 201 ? 13.497 7.745 -24.410 1.00 94.25 201 ILE A O 1
ATOM 1609 N N . LEU A 1 202 ? 15.298 8.982 -24.919 1.00 95.88 202 LEU A N 1
ATOM 1610 C CA . LEU A 1 202 ? 14.560 9.930 -25.763 1.00 95.88 202 LEU A CA 1
ATOM 1611 C C . LEU A 1 202 ? 13.984 9.273 -27.017 1.00 95.88 202 LEU A C 1
ATOM 1613 O O . LEU A 1 202 ? 12.939 9.708 -27.497 1.00 95.88 202 LEU A O 1
ATOM 1617 N N . THR A 1 203 ? 14.656 8.250 -27.544 1.00 96.19 203 THR A N 1
ATOM 1618 C CA . THR A 1 203 ? 14.145 7.463 -28.665 1.00 96.19 203 THR A CA 1
ATOM 1619 C C . THR A 1 203 ? 12.868 6.755 -28.231 1.00 96.19 203 THR A C 1
ATOM 1621 O O . THR A 1 203 ? 11.833 6.991 -28.842 1.00 96.19 203 THR A O 1
ATOM 1624 N N . MET A 1 204 ? 12.884 6.031 -27.107 1.00 94.00 204 MET A N 1
ATOM 1625 C CA . MET A 1 204 ? 11.707 5.306 -26.607 1.00 94.00 204 MET A CA 1
ATOM 1626 C C . MET A 1 204 ? 10.532 6.230 -26.289 1.00 94.00 204 MET A C 1
ATOM 1628 O O . MET A 1 204 ? 9.416 5.954 -26.710 1.00 94.00 204 MET A O 1
ATOM 1632 N N . ILE A 1 205 ? 10.763 7.378 -25.646 1.00 95.44 205 ILE A N 1
ATOM 1633 C CA . ILE A 1 205 ? 9.687 8.351 -25.378 1.00 95.44 205 ILE A CA 1
ATOM 1634 C C . ILE A 1 205 ? 9.038 8.863 -26.680 1.00 95.44 205 ILE A C 1
ATOM 1636 O O . ILE A 1 205 ? 7.846 9.177 -26.698 1.00 95.44 205 ILE A O 1
ATOM 1640 N N . LYS A 1 206 ? 9.800 8.965 -27.777 1.00 95.62 206 LYS A N 1
ATOM 1641 C CA . LYS A 1 206 ? 9.301 9.467 -29.067 1.00 95.62 206 LYS A CA 1
ATOM 1642 C C . LYS A 1 206 ? 8.655 8.383 -29.926 1.00 95.62 206 LYS A C 1
ATOM 1644 O O . LYS A 1 206 ? 7.671 8.679 -30.604 1.00 95.62 206 LYS A O 1
ATOM 1649 N N . THR A 1 207 ? 9.224 7.181 -29.940 1.00 95.69 207 THR A N 1
ATOM 1650 C CA . THR A 1 207 ? 8.889 6.137 -30.918 1.00 95.69 207 THR A CA 1
ATOM 1651 C C . THR A 1 207 ? 8.082 4.990 -30.332 1.00 95.69 207 THR A C 1
ATOM 1653 O O . THR A 1 207 ? 7.288 4.401 -31.060 1.00 95.69 207 THR A O 1
ATOM 1656 N N . ASP A 1 208 ? 8.265 4.659 -29.052 1.00 95.19 208 ASP A N 1
ATOM 1657 C CA . ASP A 1 208 ? 7.569 3.537 -28.427 1.00 95.19 208 ASP A CA 1
ATOM 1658 C C . ASP A 1 208 ? 6.191 3.957 -27.899 1.00 95.19 208 ASP A C 1
ATOM 1660 O O . ASP A 1 208 ? 6.049 4.915 -27.132 1.00 95.19 208 ASP A O 1
ATOM 1664 N N . TYR A 1 209 ? 5.160 3.217 -28.315 1.00 96.00 209 TYR A N 1
ATOM 1665 C CA . TYR A 1 209 ? 3.773 3.513 -27.968 1.00 96.00 209 TYR A CA 1
ATOM 1666 C C . TYR A 1 209 ? 3.559 3.455 -26.452 1.00 96.00 209 TYR A C 1
ATOM 1668 O O . TYR A 1 209 ? 2.984 4.385 -25.883 1.00 96.00 209 TYR A O 1
ATOM 1676 N N . TYR A 1 210 ? 4.042 2.407 -25.782 1.00 93.75 210 TYR A N 1
ATOM 1677 C CA . TYR A 1 210 ? 3.799 2.213 -24.352 1.00 93.75 210 TYR A CA 1
ATOM 1678 C C . TYR A 1 210 ? 4.573 3.214 -23.498 1.00 93.75 210 TYR A C 1
ATOM 1680 O O . TYR A 1 210 ? 3.989 3.840 -22.614 1.00 93.75 210 TYR A O 1
ATOM 1688 N N . THR A 1 211 ? 5.850 3.438 -23.805 1.00 94.81 211 THR A N 1
ATOM 1689 C CA . THR A 1 211 ? 6.703 4.398 -23.094 1.00 94.81 211 THR A CA 1
ATOM 1690 C C . THR A 1 211 ? 6.146 5.813 -23.210 1.00 94.81 211 THR A C 1
ATOM 1692 O O . THR A 1 211 ? 6.055 6.519 -22.206 1.00 94.81 211 THR A O 1
ATOM 1695 N N . LYS A 1 212 ? 5.706 6.226 -24.406 1.00 95.31 212 LYS A N 1
ATOM 1696 C CA . LYS A 1 212 ? 5.117 7.554 -24.623 1.00 95.31 212 LYS A CA 1
ATOM 1697 C C . LYS A 1 212 ? 3.856 7.776 -23.785 1.00 95.31 212 LYS A C 1
ATOM 1699 O O . LYS A 1 212 ? 3.747 8.797 -23.107 1.00 95.31 212 LYS A O 1
ATOM 1704 N N . HIS A 1 213 ? 2.906 6.840 -23.830 1.00 95.25 213 HIS A N 1
ATOM 1705 C CA . HIS A 1 213 ? 1.642 6.976 -23.100 1.00 95.25 213 HIS A CA 1
ATOM 1706 C C . HIS A 1 213 ? 1.834 6.811 -21.590 1.00 95.25 213 HIS A C 1
ATOM 1708 O O . HIS A 1 213 ? 1.239 7.564 -20.825 1.00 95.25 213 HIS A O 1
ATOM 1714 N N . GLY A 1 214 ? 2.698 5.889 -21.159 1.00 94.62 214 GLY A N 1
ATOM 1715 C CA . GLY A 1 214 ? 3.034 5.697 -19.749 1.00 94.62 214 GLY A CA 1
ATOM 1716 C C . GLY A 1 214 ? 3.704 6.929 -19.143 1.00 94.62 214 GLY A C 1
ATOM 1717 O O . GLY A 1 214 ? 3.315 7.369 -18.064 1.00 94.62 214 GLY A O 1
ATOM 1718 N N . PHE A 1 215 ? 4.647 7.544 -19.864 1.00 95.75 215 PHE A N 1
ATOM 1719 C CA . PHE A 1 215 ? 5.287 8.783 -19.424 1.00 95.75 215 PHE A CA 1
ATOM 1720 C C . PHE A 1 215 ? 4.298 9.955 -19.370 1.00 95.75 215 PHE A C 1
ATOM 1722 O O . PHE A 1 215 ? 4.273 10.687 -18.384 1.00 95.75 215 PHE A O 1
ATOM 1729 N N . ALA A 1 216 ? 3.437 10.104 -20.383 1.00 95.38 216 ALA A N 1
ATOM 1730 C CA . ALA A 1 216 ? 2.393 11.128 -20.375 1.00 95.38 216 ALA A CA 1
ATOM 1731 C C . ALA A 1 216 ? 1.411 10.947 -19.203 1.00 95.38 216 ALA A C 1
ATOM 1733 O O . ALA A 1 216 ? 1.072 11.922 -18.539 1.00 95.38 216 ALA A O 1
ATOM 1734 N N . ALA A 1 217 ? 1.000 9.708 -18.916 1.00 93.75 217 ALA A N 1
ATOM 1735 C CA . ALA A 1 217 ? 0.116 9.389 -17.797 1.00 93.75 217 ALA A CA 1
ATOM 1736 C C . ALA A 1 217 ? 0.768 9.611 -16.422 1.00 93.75 217 ALA A C 1
ATOM 1738 O O . ALA A 1 217 ? 0.056 9.850 -15.458 1.00 93.75 217 ALA A O 1
ATOM 1739 N N . TRP A 1 218 ? 2.098 9.531 -16.314 1.00 94.56 218 TRP A N 1
ATOM 1740 C CA . TRP A 1 218 ? 2.818 9.803 -15.065 1.00 94.56 218 TRP A CA 1
ATOM 1741 C C . TRP A 1 218 ? 2.945 11.306 -14.754 1.00 94.56 218 TRP A C 1
ATOM 1743 O O . TRP A 1 218 ? 3.049 11.680 -13.586 1.00 94.56 218 TRP A O 1
ATOM 1753 N N . ILE A 1 219 ? 2.955 12.160 -15.785 1.00 94.12 219 ILE A N 1
ATOM 1754 C CA . ILE A 1 219 ? 3.067 13.623 -15.643 1.00 94.12 219 ILE A CA 1
ATOM 1755 C C . ILE A 1 219 ? 1.764 14.263 -15.143 1.00 94.12 219 ILE A C 1
ATOM 1757 O O . ILE A 1 219 ? 1.822 15.273 -14.441 1.00 94.12 219 ILE A O 1
ATOM 1761 N N . ILE A 1 220 ? 0.616 13.725 -15.565 1.00 81.81 220 ILE A N 1
ATOM 1762 C CA . ILE A 1 220 ? -0.727 14.265 -15.291 1.00 81.81 220 ILE A CA 1
ATOM 1763 C C . ILE A 1 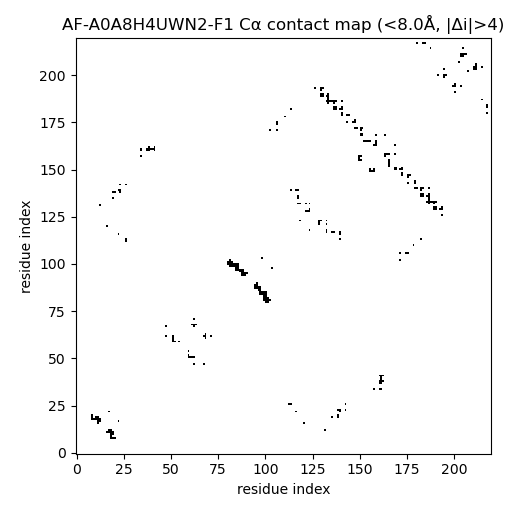220 ? -1.221 13.779 -13.928 1.00 81.81 220 ILE A C 1
ATOM 1765 O O . ILE A 1 220 ? -1.760 14.623 -13.176 1.00 81.81 220 ILE A O 1
#

pLDDT: mean 88.69, std 12.88, range [30.56, 98.12]

Secondary structure (DSSP, 8-state):
---TT--GGG---STTPPPHHHHHHHHHHHHHHHHHHHHHHHHHHHHHHHHHHH--SS-TTS--SHHHHHHHHHHHHHHHHHH-PPPPEEETTEEEPPPPHHHHHHHHHHHHHHHHHHHTT--SS-GGGHHHHHHHHHHHHHHTHHHHHHHH-SS-HHHHHH---HHHHHHHHHHHHHHHHHHHHHHHHHHHHHHHHTT-HHHHHHH-HHHHHHHHHHH-

Nearest PDB structures (foldseek):
  5zo6-assembly1_X  TM=2.186E-01  e=4.499E+00  Homo sapiens

Sequence (220 aa):
MDMSSMDMGGMSTGAGIPTFFQFQQYYWAVVGTVIAIATVANVFNRFLAKQRLFDKSNTPAQPKSILFKTYATITATTREVANAALQPINLGGYTLHLAPIGPVSLMLAHLLTILTMMFYGFDTVNWVNWENIGYRCGFMTICQLPLVILLAGKQNIIGLFTGSSHEQLNWYHRWVSRTLWLSATIHMAFWFRDYGKFHYILTMIKTDYYTKHGFAAWII

Mean predicted aligned error: 7.24 Å

Radius of gyration: 23.04 Å; Cα contacts (8 Å, |Δi|>4): 183; chains: 1; bounding box: 53×50×75 Å

Foldseek 3Di:
DDPPPPPQQPPDLDPPDDTLVVLLVVLVVVVVVVLVVLLVLVVLVVVLVVQLVPDPDPCSNDDPDPVNNVSVVVVVVCCCQQQPFDAFDDDDPDTHTGDGPNLVVVLVVSLVSLVCQLCPPDDPVDLVCLVVSLVSLVSSLVSLVVVLVQLQDQPHPSCVRSVDHNVSSVVVSVSSVVSSLVSLVSSLVSVCVNCVVVVCLVVCCPPPPCNVVSVVVSVD